Protein AF-A0A8S3DGT4-F1 (afdb_monomer)

pLDDT: mean 91.53, std 6.76, range [54.94, 97.69]

Mean predicted aligned error: 12.09 Å

Foldseek 3Di:
DVVVVVVVVVVVVVVVVVVVVVVVVVVVVVVVVVVVVVVVVVVVVVVVVVVVVVVVVVVVVVVVVVVVVVVVLVVVLVVLLVVLVVLLVVLVVVLVVLVVVLVVLVVVLVVLVVVLVVVLVVLVVVLVVVLVVLVVVLVVVLVVLVVVLVPDDPVSNVVSVVVSVVVNVVSVVVSVVVNVVSVVVSVVVNVVSVVVSVVVSVVSVVSSVVSVVVSVVSVVVSVVSVVVSVVSVPVD

Structure (mmCIF, N/CA/C/O backbone):
data_AF-A0A8S3DGT4-F1
#
_entry.id   AF-A0A8S3DGT4-F1
#
loop_
_atom_site.group_PDB
_atom_site.id
_atom_site.type_symbol
_atom_site.label_atom_id
_atom_site.label_alt_id
_atom_site.label_comp_id
_atom_site.label_asym_id
_atom_site.label_entity_id
_atom_site.label_seq_id
_atom_site.pdbx_PDB_ins_code
_atom_site.Cartn_x
_atom_site.Cartn_y
_atom_site.Cartn_z
_atom_site.occupancy
_atom_site.B_iso_or_equiv
_atom_site.auth_seq_id
_atom_site.auth_comp_id
_atom_site.auth_asym_id
_atom_site.auth_atom_id
_atom_site.pdbx_PDB_model_num
ATOM 1 N N . MET A 1 1 ? -78.113 -21.383 123.926 1.00 54.94 1 MET A N 1
ATOM 2 C CA . MET A 1 1 ? -77.662 -22.280 122.832 1.00 54.94 1 MET A CA 1
ATOM 3 C C . MET A 1 1 ? -77.859 -21.698 121.424 1.00 54.94 1 MET A C 1
ATOM 5 O O . MET A 1 1 ? -76.994 -21.948 120.601 1.00 54.94 1 MET A O 1
ATOM 9 N N . LYS A 1 2 ? -78.892 -20.881 121.132 1.00 56.75 2 LYS A N 1
ATOM 10 C CA . LYS A 1 2 ? -79.114 -20.282 119.789 1.00 56.75 2 LYS A CA 1
ATOM 11 C C . LYS A 1 2 ? -77.975 -19.377 119.266 1.00 56.75 2 LYS A C 1
ATOM 13 O O . LYS A 1 2 ? -77.544 -19.564 118.139 1.00 56.75 2 LYS A O 1
ATOM 18 N N . GLN A 1 3 ? -77.400 -18.511 120.107 1.00 56.03 3 GLN A N 1
ATOM 19 C CA . GLN A 1 3 ? -76.306 -17.600 119.708 1.00 56.03 3 GLN A CA 1
ATOM 20 C C . GLN A 1 3 ? -74.981 -18.304 119.342 1.00 56.03 3 GLN A C 1
ATOM 22 O O . GLN A 1 3 ? -74.161 -17.742 118.625 1.00 56.03 3 GLN A O 1
ATOM 27 N N . ARG A 1 4 ? -74.755 -19.542 119.815 1.00 59.50 4 ARG A N 1
ATOM 28 C CA . ARG A 1 4 ? -73.528 -20.311 119.528 1.00 59.50 4 ARG A CA 1
ATOM 29 C C . ARG A 1 4 ? -73.580 -20.951 118.132 1.00 59.50 4 ARG A C 1
ATOM 31 O O . ARG A 1 4 ? -72.580 -20.939 117.429 1.00 59.50 4 ARG A O 1
ATOM 38 N N . ASN A 1 5 ? -74.765 -21.402 117.706 1.00 69.06 5 ASN A N 1
ATOM 39 C CA . ASN A 1 5 ? -74.990 -21.950 116.363 1.00 69.06 5 ASN A CA 1
ATOM 40 C C . ASN A 1 5 ? -74.930 -20.869 115.270 1.00 69.06 5 ASN A C 1
ATOM 42 O O . ASN A 1 5 ? -74.366 -21.117 114.210 1.00 69.06 5 ASN A O 1
ATOM 46 N N . GLU A 1 6 ? -75.455 -19.667 115.534 1.00 71.94 6 GLU A N 1
ATOM 47 C CA . GLU A 1 6 ? -75.367 -18.530 114.599 1.00 71.94 6 GLU A CA 1
ATOM 48 C C . GLU A 1 6 ? -73.919 -18.054 114.408 1.00 71.94 6 GLU A C 1
ATOM 50 O O . GLU A 1 6 ? -73.507 -17.750 113.289 1.00 71.94 6 GLU A O 1
ATOM 55 N N . TYR A 1 7 ? -73.116 -18.049 115.478 1.00 78.44 7 TYR A N 1
ATOM 56 C CA . TYR A 1 7 ? -71.690 -17.732 115.398 1.00 78.44 7 TYR A CA 1
ATOM 57 C C . TYR A 1 7 ? -70.903 -18.784 114.599 1.00 78.44 7 TYR A C 1
ATOM 59 O O . TYR A 1 7 ? -70.091 -18.420 113.750 1.00 78.44 7 TYR A O 1
ATOM 67 N N . ASP A 1 8 ? -71.163 -20.078 114.813 1.00 77.31 8 ASP A N 1
ATOM 68 C CA . ASP A 1 8 ? -70.493 -21.156 114.073 1.00 77.31 8 ASP A CA 1
ATOM 69 C C . ASP A 1 8 ? -70.884 -21.179 112.581 1.00 77.31 8 ASP A C 1
ATOM 71 O O . ASP A 1 8 ? -70.038 -21.451 111.722 1.00 77.31 8 ASP A O 1
ATOM 75 N N . GLU A 1 9 ? -72.131 -20.836 112.236 1.00 78.81 9 GLU A N 1
ATOM 76 C CA . GLU A 1 9 ? -72.551 -20.638 110.842 1.00 78.81 9 GLU A CA 1
ATOM 77 C C . GLU A 1 9 ? -71.908 -19.405 110.199 1.00 78.81 9 GLU A C 1
ATOM 79 O O . GLU A 1 9 ? -71.452 -19.478 109.054 1.00 78.81 9 GLU A O 1
ATOM 84 N N . LEU A 1 10 ? -71.833 -18.282 110.920 1.00 78.81 10 LEU A N 1
ATOM 85 C CA . LEU A 1 10 ? -71.163 -17.068 110.447 1.00 78.81 10 LEU A CA 1
ATOM 86 C C . LEU A 1 10 ? -69.662 -17.291 110.256 1.00 78.81 10 LEU A C 1
ATOM 88 O O . LEU A 1 10 ? -69.110 -16.854 109.248 1.00 78.81 10 LEU A O 1
ATOM 92 N N . LYS A 1 11 ? -69.011 -18.030 111.159 1.00 81.56 11 LYS A N 1
ATOM 93 C CA . LYS A 1 11 ? -67.595 -18.391 111.053 1.00 81.56 11 LYS A CA 1
ATOM 94 C C . LYS A 1 11 ? -67.332 -19.331 109.877 1.00 81.56 11 LYS A C 1
ATOM 96 O O . LYS A 1 11 ? -66.414 -19.082 109.105 1.00 81.56 11 LYS A O 1
ATOM 101 N N . LYS A 1 12 ? -68.183 -20.342 109.654 1.00 81.81 12 LYS A N 1
ATOM 102 C CA . LYS A 1 12 ? -68.102 -21.202 108.457 1.00 81.81 12 LYS A CA 1
ATOM 103 C C . LYS A 1 12 ? -68.305 -20.426 107.160 1.00 81.81 12 LYS A C 1
ATOM 105 O O . LYS A 1 12 ? -67.604 -20.698 106.188 1.00 81.81 12 LYS A O 1
ATOM 110 N N . LYS A 1 13 ? -69.251 -19.480 107.126 1.00 81.75 13 LYS A N 1
ATOM 111 C CA . LYS A 1 13 ? -69.440 -18.593 105.971 1.00 81.75 13 LYS A CA 1
ATOM 112 C C . LYS A 1 13 ? -68.203 -17.732 105.759 1.00 81.75 13 LYS A C 1
ATOM 114 O O . LYS A 1 13 ? -67.679 -17.755 104.661 1.00 81.75 13 LYS A O 1
ATOM 119 N N . LEU A 1 14 ? -67.683 -17.079 106.797 1.00 81.62 14 LEU A N 1
ATOM 120 C CA . LEU A 1 14 ? -66.468 -16.264 106.721 1.00 81.62 14 LEU A CA 1
ATOM 121 C C . LEU A 1 14 ? -65.255 -17.070 106.233 1.00 81.62 14 LEU A C 1
ATOM 123 O O . LEU A 1 14 ? -64.544 -16.615 105.344 1.00 81.62 14 LEU A O 1
ATOM 127 N N . ASP A 1 15 ? -65.044 -18.279 106.754 1.00 83.44 15 ASP A N 1
ATOM 128 C CA . ASP A 1 15 ? -63.950 -19.161 106.337 1.00 83.44 15 ASP A CA 1
ATOM 129 C C . ASP A 1 15 ? -64.115 -19.628 104.886 1.00 83.44 15 ASP A C 1
ATOM 131 O O . ASP A 1 15 ? -63.135 -19.712 104.144 1.00 83.4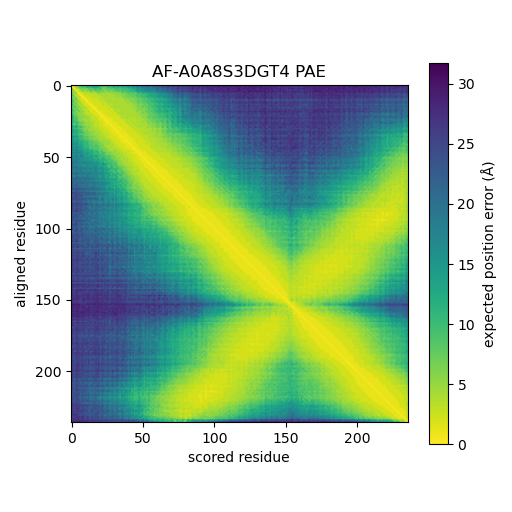4 15 ASP A O 1
ATOM 135 N N . LYS A 1 16 ? -65.351 -19.911 104.456 1.00 84.69 16 LYS A N 1
ATOM 136 C CA . LYS A 1 16 ? -65.664 -20.249 103.064 1.00 84.69 16 LYS A CA 1
ATOM 137 C C . LYS A 1 16 ? -65.405 -19.057 102.143 1.00 84.69 16 LYS A C 1
ATOM 139 O O . LYS A 1 16 ? -64.680 -19.219 101.167 1.00 84.69 16 LYS A O 1
ATOM 144 N N . THR A 1 17 ? -65.903 -17.871 102.489 1.00 82.38 17 THR A N 1
ATOM 145 C CA . THR A 1 17 ? -65.676 -16.638 101.728 1.00 82.38 17 THR A CA 1
ATOM 146 C C . THR A 1 17 ? -64.190 -16.287 101.679 1.00 82.38 17 THR A C 1
ATOM 148 O O . THR A 1 17 ? -63.695 -15.900 100.630 1.00 82.38 17 THR A O 1
ATOM 151 N N . ASN A 1 18 ? -63.442 -16.486 102.769 1.00 84.31 18 ASN A N 1
ATOM 152 C CA . ASN A 1 18 ? -61.994 -16.283 102.793 1.00 84.31 18 ASN A CA 1
ATOM 153 C C . ASN A 1 18 ? -61.262 -17.277 101.886 1.00 84.31 18 ASN A C 1
ATOM 155 O O . ASN A 1 18 ? -60.366 -16.870 101.155 1.00 84.31 18 ASN A O 1
ATOM 159 N N . ARG A 1 19 ? -61.640 -18.562 101.873 1.00 83.69 19 ARG A N 1
ATOM 160 C CA . ARG A 1 19 ? -61.056 -19.549 100.943 1.00 83.69 19 ARG A CA 1
ATOM 161 C C . ARG A 1 19 ? -61.382 -19.228 99.489 1.00 83.69 19 ARG A C 1
ATOM 163 O O . ARG A 1 19 ? -60.496 -19.310 98.644 1.00 83.69 19 ARG A O 1
ATOM 170 N N . GLU A 1 20 ? -62.623 -18.845 99.205 1.00 86.00 20 GLU A N 1
ATOM 171 C CA . GLU A 1 20 ? -63.052 -18.410 97.874 1.00 86.00 20 GLU A CA 1
ATOM 172 C C . GLU A 1 20 ? -62.287 -17.154 97.442 1.00 86.00 20 GLU A C 1
ATOM 174 O O . GLU A 1 20 ? -61.753 -17.110 96.338 1.00 86.00 20 GLU A O 1
ATOM 179 N N . MET A 1 21 ? -62.127 -16.177 98.334 1.00 86.81 21 MET A N 1
ATOM 180 C CA . MET A 1 21 ? -61.365 -14.954 98.085 1.00 86.81 21 MET A CA 1
ATOM 181 C C . MET A 1 21 ? -59.869 -15.229 97.878 1.00 86.81 21 MET A C 1
ATOM 183 O O . MET A 1 21 ? -59.260 -14.619 97.000 1.00 86.81 21 MET A O 1
ATOM 187 N N . THR A 1 22 ? -59.273 -16.172 98.613 1.00 86.25 22 THR A N 1
ATOM 188 C CA . THR A 1 22 ? -57.887 -16.618 98.389 1.00 86.25 22 THR A CA 1
ATOM 189 C C . THR A 1 22 ? -57.740 -17.329 97.043 1.00 86.25 22 THR A C 1
ATOM 191 O O . THR A 1 22 ? -56.833 -17.000 96.286 1.00 86.25 22 THR A O 1
ATOM 194 N N . ALA A 1 23 ? -58.665 -18.222 96.680 1.00 85.50 23 ALA A N 1
ATOM 195 C CA . ALA A 1 23 ? -58.649 -18.904 95.384 1.00 85.50 23 ALA A CA 1
ATOM 196 C C . ALA A 1 23 ? -58.848 -17.932 94.204 1.00 85.50 23 ALA A C 1
ATOM 198 O O . ALA A 1 23 ? -58.212 -18.078 93.158 1.00 85.50 23 ALA A O 1
ATOM 199 N N . VAL A 1 24 ? -59.700 -16.914 94.373 1.00 89.69 24 VAL A N 1
ATOM 200 C CA . VAL A 1 24 ? -59.875 -15.828 93.397 1.00 89.69 24 VAL A CA 1
ATOM 201 C C . VAL A 1 24 ? -58.592 -15.008 93.272 1.00 89.69 24 VAL A C 1
ATOM 203 O O . VAL A 1 24 ? -58.161 -14.760 92.149 1.00 89.69 24 VAL A O 1
ATOM 206 N N . LYS A 1 25 ? -57.939 -14.646 94.385 1.00 88.44 25 LYS A N 1
ATOM 207 C CA . LYS A 1 25 ? -56.642 -13.946 94.369 1.00 88.44 25 LYS A CA 1
ATOM 208 C C . LYS A 1 25 ? -55.552 -14.757 93.672 1.00 88.44 25 LYS A C 1
ATOM 210 O O . LYS A 1 25 ? -54.822 -14.208 92.856 1.00 88.44 25 LYS A O 1
ATOM 215 N N . GLU A 1 26 ? -55.457 -16.056 93.945 1.00 88.81 26 GLU A N 1
ATOM 216 C CA . GLU A 1 26 ? -54.492 -16.933 93.276 1.00 88.81 26 GLU A CA 1
ATOM 217 C C . GLU A 1 26 ? -54.751 -17.036 91.769 1.00 88.81 26 GLU A C 1
ATOM 219 O O . GLU A 1 26 ? -53.803 -16.991 90.986 1.00 88.81 26 GLU A O 1
ATOM 224 N N . ARG A 1 27 ? -56.018 -17.131 91.338 1.00 90.31 27 ARG A N 1
ATOM 225 C CA . ARG A 1 27 ? -56.373 -17.099 89.907 1.00 90.31 27 ARG A CA 1
ATOM 226 C C . ARG A 1 27 ? -56.028 -15.763 89.258 1.00 90.31 27 ARG A C 1
ATOM 228 O O . ARG A 1 27 ? -55.460 -15.767 88.170 1.00 90.31 27 ARG A O 1
ATOM 235 N N . PHE A 1 28 ? -56.331 -14.650 89.925 1.00 92.12 28 PHE A N 1
ATOM 236 C CA . PHE A 1 28 ? -55.994 -13.313 89.437 1.00 92.12 28 PHE A CA 1
ATOM 237 C C . PHE A 1 28 ? -54.482 -13.138 89.283 1.00 92.12 28 PHE A C 1
ATOM 239 O O . PHE A 1 28 ? -54.031 -12.671 88.244 1.00 92.12 28 PHE A O 1
ATOM 246 N N . ASN A 1 29 ? -53.697 -13.583 90.268 1.00 89.56 29 ASN A N 1
ATOM 247 C CA . ASN A 1 29 ? -52.237 -13.528 90.197 1.00 89.56 29 ASN A CA 1
ATOM 248 C C . ASN A 1 29 ? -51.680 -14.400 89.062 1.00 89.56 29 ASN A C 1
ATOM 250 O O . ASN A 1 29 ? -50.767 -13.971 88.366 1.00 89.56 29 ASN A O 1
ATOM 254 N N . ARG A 1 30 ? -52.240 -15.594 88.815 1.00 90.69 30 ARG A N 1
ATOM 255 C CA . ARG A 1 30 ? -51.830 -16.419 87.661 1.00 90.69 30 ARG A CA 1
ATOM 256 C C . ARG A 1 30 ? -52.145 -15.744 86.327 1.00 90.69 30 ARG A C 1
ATOM 258 O O . ARG A 1 30 ? -51.286 -15.722 85.457 1.00 90.69 30 ARG A O 1
ATOM 265 N N . GLN A 1 31 ? -53.337 -15.163 86.180 1.00 90.50 31 GLN A N 1
ATOM 266 C CA . GLN A 1 31 ? -53.702 -14.421 84.968 1.00 90.50 31 GLN A CA 1
ATOM 267 C C . GLN A 1 31 ? -52.837 -13.173 84.768 1.00 90.50 31 GLN A C 1
ATOM 269 O O . GLN A 1 31 ? -52.471 -12.872 83.635 1.00 90.50 31 GLN A O 1
ATOM 274 N N . ALA A 1 32 ? -52.490 -12.466 85.846 1.00 90.81 32 ALA A N 1
ATOM 275 C CA . ALA A 1 32 ? -51.583 -11.325 85.791 1.00 90.81 32 ALA A CA 1
ATOM 276 C C . ALA A 1 32 ? -50.190 -11.745 85.297 1.00 90.81 32 ALA A C 1
ATOM 278 O O . ALA A 1 32 ? -49.686 -11.140 84.355 1.00 90.81 32 ALA A O 1
ATOM 279 N N . ASN A 1 33 ? -49.630 -12.831 85.841 1.00 91.31 33 ASN A N 1
ATOM 280 C CA . ASN A 1 33 ? -48.337 -13.362 85.402 1.00 91.31 33 ASN A CA 1
ATOM 281 C C . ASN A 1 33 ? -48.374 -13.832 83.935 1.00 91.31 33 ASN A C 1
ATOM 283 O O . ASN A 1 33 ? -47.484 -13.500 83.161 1.00 91.31 33 ASN A O 1
ATOM 287 N N . GLU A 1 34 ? -49.431 -14.538 83.509 1.00 92.94 34 GLU A N 1
ATOM 288 C CA . GLU A 1 34 ? -49.590 -14.950 82.103 1.00 92.94 34 GLU A CA 1
ATOM 289 C C . GLU A 1 34 ? -49.695 -13.756 81.143 1.00 92.94 34 GLU A C 1
ATOM 291 O O . GLU A 1 34 ? -49.221 -13.820 80.005 1.00 92.94 34 GLU A O 1
ATOM 296 N N . LEU A 1 35 ? -50.352 -12.672 81.562 1.00 91.69 35 LEU A N 1
ATOM 297 C CA . LEU A 1 35 ? -50.429 -11.440 80.778 1.00 91.69 35 LEU A CA 1
ATOM 298 C C . LEU A 1 35 ? -49.075 -10.733 80.712 1.00 91.69 35 LEU A C 1
ATOM 300 O O . LEU A 1 35 ? -48.732 -10.206 79.655 1.00 91.69 35 LEU A O 1
ATOM 304 N N . GLU A 1 36 ? -48.304 -10.750 81.797 1.00 92.00 36 GLU A N 1
ATOM 305 C CA . GLU A 1 36 ? -46.958 -10.180 81.857 1.00 92.00 36 GLU A CA 1
ATOM 306 C C . GLU A 1 36 ? -45.986 -10.933 80.932 1.00 92.00 36 GLU A C 1
ATOM 308 O O . GLU A 1 36 ? -45.280 -10.305 80.137 1.00 92.00 36 GLU A O 1
ATOM 313 N N . ASP A 1 37 ? -46.048 -12.268 80.917 1.00 93.00 37 ASP A N 1
ATOM 314 C CA . ASP A 1 37 ? -45.284 -13.113 79.990 1.00 93.00 37 ASP A CA 1
ATOM 315 C C . ASP A 1 37 ? -45.668 -12.855 78.523 1.00 93.00 37 ASP A C 1
ATOM 317 O O . ASP A 1 37 ? -44.800 -12.728 77.653 1.00 93.00 37 ASP A O 1
ATOM 321 N N . LYS A 1 38 ? -46.969 -12.710 78.227 1.00 92.38 38 LYS A N 1
ATOM 322 C CA . LYS A 1 38 ? -47.447 -12.354 76.878 1.00 92.38 38 LYS A CA 1
ATOM 323 C C . LYS A 1 38 ? -46.979 -10.962 76.454 1.00 92.38 38 LYS A C 1
ATOM 325 O O . LYS A 1 38 ? -46.579 -10.785 75.305 1.00 92.38 38 LYS A O 1
ATOM 330 N N . LEU A 1 39 ? -47.001 -9.987 77.363 1.00 92.81 39 LEU A N 1
ATOM 331 C CA . LEU A 1 39 ? -46.499 -8.630 77.122 1.00 92.81 39 LEU A CA 1
ATOM 332 C C . LEU A 1 39 ? -45.003 -8.630 76.807 1.00 92.81 39 LEU A C 1
ATOM 334 O O . LEU A 1 39 ? -44.571 -7.928 75.893 1.00 92.81 39 LEU A O 1
ATOM 338 N N . LYS A 1 40 ? -44.219 -9.431 77.534 1.00 93.31 40 LYS A N 1
ATOM 339 C CA . LYS A 1 40 ? -42.789 -9.604 77.272 1.00 93.31 40 LYS A CA 1
ATOM 340 C C . LYS A 1 40 ? -42.545 -10.218 75.892 1.00 93.31 40 LYS A C 1
ATOM 342 O O . LYS A 1 40 ? -41.788 -9.655 75.110 1.00 93.31 40 LYS A O 1
ATOM 347 N N . LEU A 1 41 ? -43.272 -11.283 75.548 1.00 93.12 41 LEU A N 1
ATOM 348 C CA . LEU A 1 41 ? -43.171 -11.926 74.236 1.00 93.12 41 LEU A CA 1
ATOM 349 C C . LEU A 1 41 ? -43.523 -10.977 73.078 1.00 93.12 41 LEU A C 1
ATOM 351 O O . LEU A 1 41 ? -42.885 -11.033 72.029 1.00 93.12 41 LEU A O 1
ATOM 355 N N . ILE A 1 42 ? -44.533 -10.115 73.245 1.00 92.38 42 ILE A N 1
ATOM 356 C CA . ILE A 1 42 ? -44.887 -9.100 72.238 1.00 92.38 42 ILE A CA 1
ATOM 357 C C . ILE A 1 42 ? -43.729 -8.118 72.043 1.00 92.38 42 ILE A C 1
ATOM 359 O O . ILE A 1 42 ? -43.336 -7.875 70.907 1.00 92.38 42 ILE A O 1
ATOM 363 N N . LYS A 1 43 ? -43.131 -7.615 73.130 1.00 92.81 43 LYS A N 1
ATOM 364 C CA . LYS A 1 43 ? -41.976 -6.706 73.045 1.00 92.81 43 LYS A CA 1
ATOM 365 C C . LYS A 1 43 ? -40.779 -7.351 72.343 1.00 92.81 43 LYS A C 1
ATOM 367 O O . LYS A 1 43 ? -40.144 -6.701 71.516 1.00 92.81 43 LYS A O 1
ATOM 372 N N . ASP A 1 44 ? -40.502 -8.620 72.636 1.00 92.50 44 ASP A N 1
ATOM 373 C CA . ASP A 1 44 ? -39.410 -9.360 71.997 1.00 92.50 44 ASP A CA 1
ATOM 374 C C . ASP A 1 44 ? -39.673 -9.545 70.488 1.00 92.50 44 ASP A C 1
ATOM 376 O O . ASP A 1 44 ? -38.775 -9.345 69.668 1.00 92.50 44 ASP A O 1
ATOM 380 N N . LYS A 1 45 ? -40.921 -9.847 70.095 1.00 93.56 45 LYS A N 1
ATOM 381 C CA . LYS A 1 45 ? -41.328 -9.953 68.681 1.00 93.56 45 LYS A CA 1
ATOM 382 C C . LYS A 1 45 ? -41.287 -8.619 67.939 1.00 93.56 45 LYS A C 1
ATOM 384 O O . LYS A 1 45 ? -40.873 -8.595 66.780 1.00 93.56 45 LYS A O 1
ATOM 389 N N . ASP A 1 46 ? -41.686 -7.526 68.582 1.00 93.19 46 ASP A N 1
ATOM 390 C CA . ASP A 1 46 ? -41.593 -6.180 68.006 1.00 93.19 46 ASP A CA 1
ATOM 391 C C . ASP A 1 46 ? -40.127 -5.789 67.779 1.00 93.19 46 ASP A C 1
ATOM 393 O O . ASP A 1 46 ? -39.784 -5.240 66.732 1.00 93.19 46 ASP A O 1
ATOM 397 N N . SER A 1 47 ? -39.243 -6.120 68.728 1.00 93.06 47 SER A N 1
ATOM 398 C CA . SER A 1 47 ? -37.798 -5.916 68.586 1.00 93.06 47 SER A CA 1
ATOM 399 C C . SER A 1 47 ? -37.227 -6.711 67.408 1.00 93.06 47 SER A C 1
ATOM 401 O O . SER A 1 47 ? -36.510 -6.147 66.583 1.00 93.06 47 SER A O 1
ATOM 403 N N . ALA A 1 48 ? -37.575 -7.997 67.290 1.00 93.31 48 ALA A N 1
ATOM 404 C CA . ALA A 1 48 ? -37.147 -8.836 66.170 1.00 93.31 48 ALA A CA 1
ATOM 405 C C . ALA A 1 48 ? -37.701 -8.341 64.820 1.00 93.31 48 ALA A C 1
ATOM 407 O O . ALA A 1 48 ? -36.999 -8.367 63.815 1.00 93.31 48 ALA A O 1
ATOM 408 N N . SER A 1 49 ? -38.941 -7.840 64.794 1.00 94.38 49 SER A N 1
ATOM 409 C CA . SER A 1 49 ? -39.548 -7.292 63.573 1.00 94.38 49 SER A CA 1
ATOM 410 C C . SER A 1 49 ? -38.813 -6.045 63.082 1.00 94.38 49 SER A C 1
ATOM 412 O O . SER A 1 49 ? -38.557 -5.930 61.888 1.00 94.38 49 SER A O 1
ATOM 414 N N . ARG A 1 50 ? -38.400 -5.150 63.994 1.00 93.12 50 ARG A N 1
ATOM 415 C CA . ARG A 1 50 ? -37.575 -3.982 63.638 1.00 93.12 50 ARG A CA 1
ATOM 416 C C . ARG A 1 50 ? -36.210 -4.386 63.087 1.00 93.12 50 ARG A C 1
ATOM 418 O O . ARG A 1 50 ? -35.782 -3.829 62.086 1.00 93.12 50 ARG A O 1
ATOM 425 N N . GLN A 1 51 ? -35.561 -5.385 63.691 1.00 94.56 51 GLN A N 1
ATOM 426 C CA . GLN A 1 51 ? -34.287 -5.911 63.186 1.00 94.56 51 GLN A CA 1
ATOM 427 C C . GLN A 1 51 ? -34.422 -6.466 61.762 1.00 94.56 51 GLN A C 1
ATOM 429 O O . GLN A 1 51 ? -33.605 -6.147 60.903 1.00 94.56 51 GLN A O 1
ATOM 434 N N . LEU A 1 52 ? -35.482 -7.231 61.485 1.00 94.00 52 LEU A N 1
ATOM 435 C CA . LEU A 1 52 ? -35.759 -7.740 60.137 1.00 94.00 52 LEU A CA 1
ATOM 436 C C . LEU A 1 52 ? -36.048 -6.616 59.132 1.00 94.00 52 LEU A C 1
ATOM 438 O O . LEU A 1 52 ? -35.688 -6.726 57.962 1.00 94.00 52 LEU A O 1
ATOM 442 N N . GLU A 1 53 ? -36.696 -5.534 59.561 1.00 95.19 53 GLU A N 1
ATOM 443 C CA . GLU A 1 53 ? -36.979 -4.374 58.711 1.00 95.19 53 GLU A CA 1
ATOM 444 C C . GLU A 1 53 ? -35.702 -3.577 58.379 1.00 95.19 53 GLU A C 1
ATOM 446 O O . GLU A 1 53 ? -35.512 -3.151 57.232 1.00 95.19 53 GLU A O 1
ATOM 451 N N . ASP A 1 54 ? -34.784 -3.461 59.342 1.00 95.38 54 ASP A N 1
ATOM 452 C CA . ASP A 1 54 ? -33.445 -2.902 59.136 1.00 95.38 54 ASP A CA 1
ATOM 453 C C . ASP A 1 54 ? -32.622 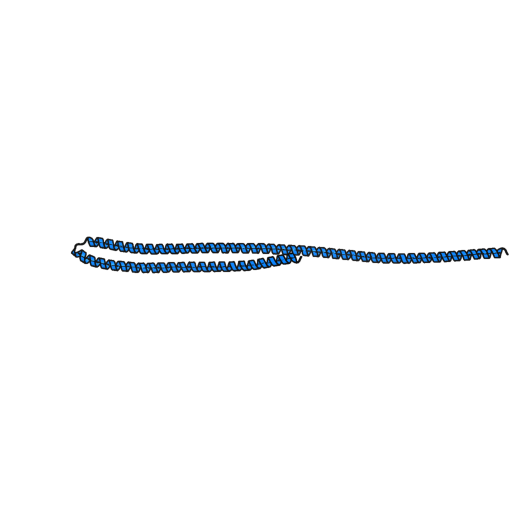-3.768 58.164 1.00 95.38 54 ASP A C 1
ATOM 455 O O . ASP A 1 54 ? -32.029 -3.245 57.214 1.00 95.38 54 ASP A O 1
ATOM 459 N N . GLU A 1 55 ? -32.632 -5.095 58.336 1.00 94.88 55 GLU A N 1
ATOM 460 C CA . GLU A 1 55 ? -31.977 -6.045 57.425 1.00 94.88 55 GLU A CA 1
ATOM 461 C C . GLU A 1 55 ? -32.550 -5.960 56.007 1.00 94.88 55 GLU A C 1
ATOM 463 O O . GLU A 1 55 ? -31.793 -5.819 55.046 1.00 94.88 55 GLU A O 1
ATOM 468 N N . LEU A 1 56 ? -33.879 -5.944 55.860 1.00 95.31 56 LEU A N 1
ATOM 469 C CA . LEU A 1 56 ? -34.549 -5.787 54.566 1.00 95.31 56 LEU A CA 1
ATOM 470 C C . LEU A 1 56 ? -34.137 -4.478 53.878 1.00 95.31 56 LEU A C 1
ATOM 472 O O . LEU A 1 56 ? -33.922 -4.436 52.664 1.00 95.31 56 LEU A O 1
ATOM 476 N N . THR A 1 57 ? -34.024 -3.397 54.649 1.00 95.25 57 THR A N 1
ATOM 477 C CA . THR A 1 57 ? -33.602 -2.089 54.142 1.00 95.25 57 THR A CA 1
ATOM 478 C C . THR A 1 57 ? -32.145 -2.115 53.686 1.00 95.25 57 THR A C 1
ATOM 480 O O . THR A 1 57 ? -31.827 -1.564 52.629 1.00 95.25 57 THR A O 1
ATOM 483 N N . ASN A 1 58 ? -31.266 -2.789 54.428 1.00 95.69 58 ASN A N 1
ATOM 484 C CA . A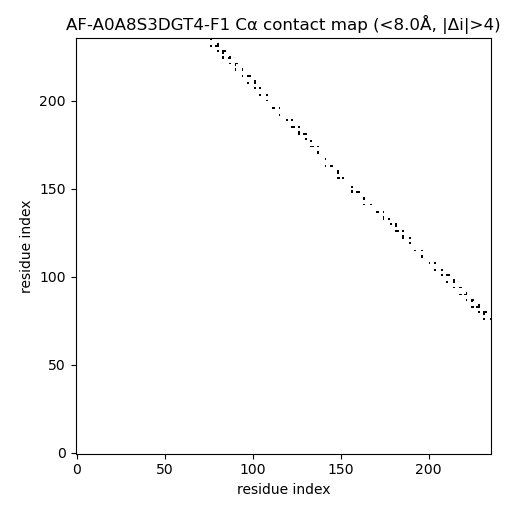SN A 1 58 ? -29.867 -2.970 54.043 1.00 95.69 58 ASN A CA 1
ATOM 485 C C . ASN A 1 58 ? -29.736 -3.837 52.787 1.00 95.69 58 ASN A C 1
ATOM 487 O O . ASN A 1 58 ? -29.086 -3.410 51.835 1.00 95.69 58 ASN A O 1
ATOM 491 N N . SER A 1 59 ? -30.440 -4.969 52.706 1.00 94.62 59 SER A N 1
ATOM 492 C CA . SER A 1 59 ? -30.447 -5.814 51.505 1.00 94.62 59 SER A CA 1
ATOM 493 C C . SER A 1 59 ? -30.989 -5.080 50.276 1.00 94.62 59 SER A C 1
ATOM 495 O O . SER A 1 59 ? -30.478 -5.265 49.174 1.00 94.62 59 SER A O 1
ATOM 497 N N . ARG A 1 60 ? -31.988 -4.198 50.433 1.00 94.69 60 ARG A N 1
ATOM 498 C CA . ARG A 1 60 ? -32.466 -3.338 49.334 1.00 94.69 60 ARG A CA 1
ATOM 499 C C . ARG A 1 60 ? -31.390 -2.368 48.852 1.00 94.69 60 ARG A C 1
ATOM 501 O O . ARG A 1 60 ? -31.244 -2.195 47.646 1.00 94.69 60 ARG A O 1
ATOM 508 N N . LYS A 1 61 ? -30.631 -1.758 49.769 1.00 95.94 61 LYS A N 1
ATOM 509 C CA . LYS A 1 61 ? -29.503 -0.880 49.415 1.00 95.94 61 LYS A CA 1
ATOM 510 C C . LYS A 1 61 ? -28.390 -1.653 48.710 1.00 95.94 61 LYS A C 1
ATOM 512 O O . LYS A 1 61 ? -27.884 -1.184 47.698 1.00 95.94 61 LYS A O 1
ATOM 517 N N . GLU A 1 62 ? -28.035 -2.836 49.204 1.00 95.94 62 GLU A N 1
ATOM 518 C CA . GLU A 1 62 ? -27.024 -3.699 48.578 1.00 95.94 62 GLU A CA 1
ATOM 519 C C . GLU A 1 62 ? -27.446 -4.163 47.181 1.00 95.94 62 GLU A C 1
ATOM 521 O O . GLU A 1 62 ? -26.638 -4.136 46.250 1.00 95.94 62 GLU A O 1
ATOM 526 N N . LEU A 1 63 ? -28.720 -4.528 47.005 1.00 95.50 63 LEU A N 1
ATOM 527 C CA . LEU A 1 63 ? -29.275 -4.883 45.702 1.00 95.50 63 LEU A CA 1
ATOM 528 C C . LEU A 1 63 ? -29.205 -3.706 44.725 1.00 95.50 63 LEU A C 1
ATOM 530 O O . LEU A 1 63 ? -28.827 -3.897 43.573 1.00 95.50 63 LEU A O 1
ATOM 534 N N . GLU A 1 64 ? -29.539 -2.498 45.175 1.00 95.44 64 GLU A N 1
ATOM 535 C CA . GLU A 1 64 ? -29.476 -1.298 44.338 1.00 95.44 64 GLU A CA 1
ATOM 536 C C . GLU A 1 64 ? -28.035 -0.960 43.932 1.00 95.44 64 GLU A C 1
ATOM 538 O O . GLU A 1 64 ? -27.760 -0.743 42.754 1.00 95.44 64 GLU A O 1
ATOM 543 N N . LEU A 1 65 ? -27.087 -1.028 44.872 1.00 96.19 65 LEU A N 1
ATOM 544 C CA . LEU A 1 65 ? -25.660 -0.873 44.574 1.00 96.19 65 LEU A CA 1
ATOM 545 C C . LEU A 1 65 ? -25.161 -1.940 43.591 1.00 96.19 65 LEU A C 1
ATOM 547 O O . LEU A 1 65 ? -24.343 -1.649 42.720 1.00 96.19 65 LEU A O 1
ATOM 551 N N . THR A 1 66 ? -25.656 -3.173 43.708 1.00 95.56 66 THR A N 1
ATOM 552 C CA . THR A 1 66 ? -25.304 -4.265 42.791 1.00 95.56 66 THR A CA 1
ATOM 553 C C . THR A 1 66 ? -25.862 -4.018 41.392 1.00 95.56 66 THR A C 1
ATOM 555 O O . THR A 1 66 ? -25.142 -4.215 40.417 1.00 95.56 66 THR A O 1
ATOM 558 N N . LYS A 1 67 ? -27.102 -3.527 41.271 1.00 96.06 67 LYS A N 1
ATOM 559 C CA . LYS A 1 67 ? -27.691 -3.144 39.977 1.00 96.06 67 LYS A CA 1
ATOM 560 C C . LYS A 1 67 ? -26.915 -2.017 39.306 1.00 96.06 67 LYS A C 1
ATOM 562 O O . LYS A 1 67 ? -26.606 -2.126 38.128 1.00 96.06 67 LYS A O 1
ATOM 567 N N . GLN A 1 68 ? -26.552 -0.979 40.060 1.00 95.69 68 GLN A N 1
ATOM 568 C CA . GLN A 1 68 ? -25.749 0.129 39.537 1.00 95.69 68 GLN A CA 1
ATOM 569 C C . GLN A 1 68 ? -24.375 -0.348 39.052 1.00 95.69 68 GLN A C 1
ATOM 571 O O . GLN A 1 68 ? -23.924 0.052 37.983 1.00 95.69 68 GLN A O 1
ATOM 576 N N . ARG A 1 69 ? -23.727 -1.254 39.796 1.00 95.81 69 ARG A N 1
ATOM 577 C CA . ARG A 1 69 ? -22.461 -1.870 39.368 1.00 95.81 69 ARG A CA 1
ATOM 578 C C . ARG A 1 69 ? -22.618 -2.715 38.106 1.00 95.81 69 ARG A C 1
ATOM 580 O O . ARG A 1 69 ? -21.755 -2.641 37.243 1.00 95.81 69 ARG A O 1
ATOM 587 N N . LEU A 1 70 ? -23.692 -3.499 37.995 1.00 94.81 70 LEU A N 1
ATOM 588 C CA . LEU A 1 70 ? -23.980 -4.280 36.788 1.00 94.81 70 LEU A CA 1
ATOM 589 C C . LEU A 1 70 ? -24.183 -3.373 35.572 1.00 94.81 70 LEU A C 1
ATOM 591 O O . LEU A 1 70 ? -23.572 -3.619 34.540 1.00 94.81 70 LEU A O 1
ATOM 595 N N . GLN A 1 71 ? -24.955 -2.294 35.718 1.00 95.06 71 GLN A N 1
ATOM 596 C CA . GLN A 1 71 ? -25.165 -1.329 34.639 1.00 95.06 71 GLN A CA 1
ATOM 597 C C . GLN A 1 71 ? -23.847 -0.679 34.192 1.00 95.06 71 GLN A C 1
ATOM 599 O O . GLN A 1 71 ? -23.582 -0.608 32.998 1.00 95.06 71 GLN A O 1
ATOM 604 N N . GLN A 1 72 ? -22.986 -0.270 35.132 1.00 95.12 72 GLN A N 1
ATOM 605 C CA . GLN A 1 72 ? -21.674 0.287 34.788 1.00 95.12 72 GLN A CA 1
ATOM 606 C C . GLN A 1 72 ? -20.814 -0.718 34.009 1.00 95.12 72 GLN A C 1
ATOM 608 O O . GLN A 1 72 ? -20.176 -0.354 33.029 1.00 95.12 72 GLN A O 1
ATOM 613 N N . ILE A 1 73 ? -20.816 -1.990 34.421 1.00 93.12 73 ILE A N 1
ATOM 614 C CA . ILE A 1 73 ? -20.074 -3.051 33.729 1.00 93.12 73 ILE A CA 1
ATOM 615 C C . ILE A 1 73 ? -20.609 -3.260 32.304 1.00 93.12 73 ILE A C 1
ATOM 617 O O . ILE A 1 73 ? -19.821 -3.451 31.380 1.00 93.12 73 ILE A O 1
ATOM 621 N N . GLU A 1 74 ? -21.929 -3.209 32.104 1.00 91.94 74 GLU A N 1
ATOM 622 C CA . GLU A 1 74 ? -22.542 -3.304 30.773 1.00 91.94 74 GLU A CA 1
ATOM 623 C C . GLU A 1 74 ? -22.169 -2.111 29.882 1.00 91.94 74 GLU A C 1
ATOM 625 O O . GLU A 1 74 ? -21.800 -2.303 28.722 1.00 91.94 74 GLU A O 1
ATOM 630 N N . GLU A 1 75 ? -22.212 -0.891 30.421 1.00 93.94 75 GLU A N 1
ATOM 631 C CA . GLU A 1 75 ? -21.811 0.329 29.711 1.00 93.94 75 GLU A CA 1
ATOM 632 C C . GLU A 1 75 ? -20.324 0.287 29.318 1.00 93.94 75 GLU A C 1
ATOM 634 O O . GLU A 1 75 ? -19.985 0.538 28.156 1.00 93.94 75 GLU A O 1
ATOM 639 N N . ASP A 1 76 ? -19.446 -0.120 30.238 1.00 92.44 76 ASP A N 1
ATOM 640 C CA . ASP A 1 76 ? -18.010 -0.269 29.985 1.00 92.44 76 ASP A CA 1
ATOM 641 C C . ASP A 1 76 ? -17.736 -1.355 28.929 1.00 92.44 76 ASP A C 1
ATOM 643 O O . ASP A 1 76 ? -16.933 -1.142 28.014 1.00 92.44 76 ASP A O 1
ATOM 647 N N . LYS A 1 77 ? -18.438 -2.499 28.994 1.00 91.69 77 LYS A N 1
ATOM 648 C CA . LYS A 1 77 ? -18.354 -3.569 27.984 1.00 91.69 77 LYS A CA 1
ATOM 649 C C . LYS A 1 77 ? -18.751 -3.049 26.605 1.00 91.69 77 LYS A C 1
ATOM 651 O O . LYS A 1 77 ? -18.035 -3.276 25.629 1.00 91.69 77 LYS A O 1
ATOM 656 N N . HIS A 1 78 ? -19.878 -2.345 26.508 1.00 91.88 78 HIS A N 1
ATOM 657 C CA . HIS A 1 78 ? -20.340 -1.777 25.244 1.00 91.88 78 HIS A CA 1
ATOM 658 C C . HIS A 1 78 ? -19.351 -0.755 24.673 1.00 91.88 78 HIS A C 1
ATOM 660 O O . HIS A 1 78 ? -19.078 -0.785 23.470 1.00 91.88 78 HIS A O 1
ATOM 666 N N . ALA A 1 79 ? -18.774 0.103 25.516 1.00 92.56 79 ALA A N 1
ATOM 667 C CA . ALA A 1 79 ? -17.764 1.068 25.095 1.00 92.56 79 ALA A CA 1
ATOM 668 C C . ALA A 1 79 ? -16.497 0.382 24.551 1.00 92.56 79 ALA A C 1
ATOM 670 O O . ALA A 1 79 ? -15.993 0.774 23.497 1.00 92.56 79 ALA A O 1
ATOM 671 N N . GLN A 1 80 ? -16.013 -0.671 25.220 1.00 91.38 80 GLN A N 1
ATOM 672 C CA . GLN A 1 80 ? -14.840 -1.435 24.778 1.00 91.38 80 GLN A CA 1
ATOM 673 C C . GLN A 1 80 ? -15.078 -2.148 23.441 1.00 91.38 80 GLN A C 1
ATOM 675 O O . GLN A 1 80 ? -14.248 -2.043 22.536 1.00 91.38 80 GLN A O 1
ATOM 680 N N . LEU A 1 81 ? -16.225 -2.820 23.285 1.00 91.12 81 LEU A N 1
ATOM 681 C CA . LEU A 1 81 ? -16.583 -3.492 22.031 1.00 91.12 81 LEU A CA 1
ATOM 682 C C . LEU A 1 81 ? -16.709 -2.492 20.875 1.00 91.12 81 LEU A C 1
ATOM 684 O O . LEU A 1 81 ? -16.150 -2.719 19.804 1.00 91.12 81 LEU A O 1
ATOM 688 N N . SER A 1 82 ? -17.371 -1.353 21.104 1.00 92.94 82 SER A N 1
ATOM 689 C CA . SER A 1 82 ? -17.516 -0.306 20.087 1.00 92.94 82 SER A CA 1
ATOM 690 C C . SER A 1 82 ? -16.170 0.299 19.678 1.00 92.94 82 SER A C 1
ATOM 692 O O . SER A 1 82 ? -15.938 0.545 18.491 1.00 92.94 82 SER A O 1
ATOM 694 N N . HIS A 1 83 ? -15.264 0.518 20.636 1.00 92.56 83 HIS A N 1
ATOM 695 C CA . HIS A 1 83 ? -13.924 1.014 20.338 1.00 92.56 83 HIS A CA 1
ATOM 696 C C . HIS A 1 83 ? -13.130 0.016 19.489 1.00 92.56 83 HIS A C 1
ATOM 698 O O . HIS A 1 83 ? -12.559 0.395 18.467 1.00 92.56 83 HIS A O 1
ATOM 704 N N . SER A 1 84 ? -13.142 -1.259 19.874 1.00 92.38 84 SER A N 1
ATOM 705 C CA . SER A 1 84 ? -12.428 -2.307 19.150 1.00 92.38 84 SER A CA 1
ATOM 706 C C . SER A 1 84 ? -12.981 -2.508 17.730 1.00 92.38 84 SER A C 1
ATOM 708 O O . SER A 1 84 ? -12.191 -2.569 16.789 1.00 92.38 84 SER A O 1
ATOM 710 N N . GLU A 1 85 ? -14.304 -2.461 17.524 1.00 92.69 85 GLU A N 1
ATOM 711 C CA . GLU A 1 85 ? -14.912 -2.470 16.181 1.00 92.69 85 GLU A CA 1
ATOM 712 C C . GLU A 1 85 ? -14.465 -1.280 15.323 1.00 92.69 85 GLU A C 1
ATOM 714 O O . GLU A 1 85 ? -14.171 -1.431 14.133 1.00 92.69 85 GLU A O 1
ATOM 719 N N . SER A 1 86 ? -14.398 -0.078 15.902 1.00 93.69 86 SER A N 1
ATOM 720 C CA . SER A 1 86 ? -13.901 1.102 15.189 1.00 93.69 86 SER A CA 1
ATOM 721 C C . SER A 1 86 ? -12.436 0.936 14.776 1.00 93.69 86 SER A C 1
ATOM 723 O O . SER A 1 86 ? -12.065 1.331 13.667 1.00 93.69 86 SER A O 1
ATOM 725 N N . THR A 1 87 ? -11.608 0.356 15.646 1.00 93.94 87 THR A N 1
ATOM 726 C CA . THR A 1 87 ? -10.191 0.089 15.372 1.00 93.94 87 THR A CA 1
ATOM 727 C C . THR A 1 87 ? -10.024 -0.949 14.265 1.00 93.94 87 THR A C 1
ATOM 729 O O . THR A 1 87 ? -9.277 -0.693 13.322 1.00 93.94 87 THR A O 1
ATOM 732 N N . THR A 1 88 ? -10.780 -2.053 14.296 1.00 94.75 88 THR A N 1
ATOM 733 C CA . THR A 1 88 ? -10.814 -3.062 13.220 1.00 94.75 88 THR A CA 1
ATOM 734 C C . THR A 1 88 ? -11.143 -2.411 11.879 1.00 94.75 88 THR A C 1
ATOM 736 O O . THR A 1 88 ? -10.355 -2.496 10.939 1.00 94.75 88 THR A O 1
ATOM 739 N N . ASN A 1 89 ? -12.243 -1.653 11.813 1.00 95.00 89 ASN A N 1
ATOM 740 C CA . ASN A 1 89 ? -12.663 -0.964 10.590 1.00 95.00 89 ASN A CA 1
ATOM 741 C C . ASN A 1 89 ? -11.595 0.004 10.053 1.00 95.00 89 ASN A C 1
ATOM 743 O O . ASN A 1 89 ? -11.424 0.152 8.840 1.00 95.00 89 ASN A O 1
ATOM 747 N N . TYR A 1 90 ? -10.894 0.710 10.943 1.00 96.94 90 TYR A N 1
ATOM 748 C CA . TYR A 1 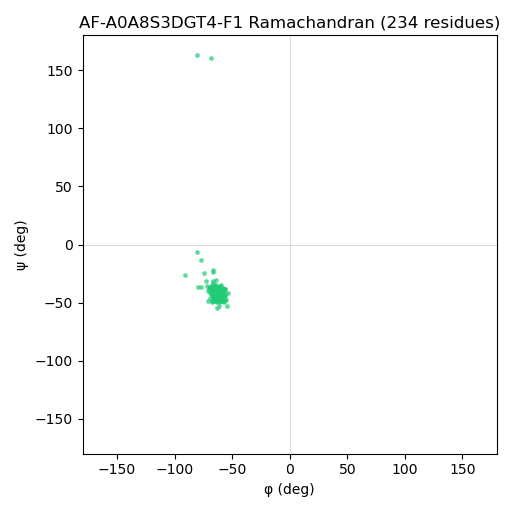90 ? -9.808 1.607 10.556 1.00 96.94 90 TYR A CA 1
ATOM 749 C C . TYR A 1 90 ? -8.616 0.837 9.970 1.00 96.94 90 TYR A C 1
ATOM 751 O O . TYR A 1 90 ? -8.124 1.199 8.898 1.00 96.94 90 TYR A O 1
ATOM 759 N N . LEU A 1 91 ? -8.175 -0.229 10.643 1.00 95.94 91 LEU A N 1
ATOM 760 C CA . LEU A 1 91 ? -7.044 -1.051 10.211 1.00 95.94 91 LEU A CA 1
ATOM 761 C C . LEU A 1 91 ? -7.322 -1.730 8.865 1.00 95.94 91 LEU A C 1
ATOM 763 O O . LEU A 1 91 ? -6.486 -1.652 7.965 1.00 95.94 91 LEU A O 1
ATOM 767 N N . GLU A 1 92 ? -8.512 -2.305 8.679 1.00 96.50 92 GLU A N 1
ATOM 768 C CA . GLU A 1 92 ? -8.934 -2.909 7.408 1.00 96.50 92 GLU A CA 1
ATOM 769 C C . GLU A 1 92 ? -8.895 -1.905 6.250 1.00 96.50 92 GLU A C 1
ATOM 771 O O . GLU A 1 92 ? -8.331 -2.187 5.188 1.00 96.50 92 GLU A O 1
ATOM 776 N N . ARG A 1 93 ? -9.443 -0.697 6.456 1.00 96.94 93 ARG A N 1
ATOM 777 C CA . ARG A 1 93 ? -9.386 0.375 5.449 1.00 96.94 93 ARG A CA 1
ATOM 778 C C . ARG A 1 93 ? -7.951 0.753 5.124 1.00 96.94 93 ARG A C 1
ATOM 780 O O . ARG A 1 93 ? -7.613 0.908 3.952 1.00 96.94 93 ARG A O 1
ATOM 787 N N . ARG A 1 94 ? -7.100 0.880 6.144 1.00 96.81 94 ARG A N 1
ATOM 788 C CA . ARG A 1 94 ? -5.706 1.274 5.952 1.00 96.81 94 ARG A CA 1
ATOM 789 C C . ARG A 1 94 ? -4.910 0.221 5.182 1.00 96.81 94 ARG A C 1
ATOM 791 O O . ARG A 1 94 ? -4.150 0.583 4.286 1.00 96.81 94 ARG A O 1
ATOM 798 N N . ILE A 1 95 ? -5.116 -1.061 5.487 1.00 97.12 95 ILE A N 1
ATOM 799 C CA . ILE A 1 95 ? -4.541 -2.184 4.733 1.00 97.12 95 ILE A CA 1
ATOM 800 C C . ILE A 1 95 ? -4.990 -2.110 3.271 1.00 97.12 95 ILE A C 1
ATOM 802 O O . ILE A 1 95 ? -4.152 -2.137 2.370 1.00 97.12 95 ILE A O 1
ATOM 806 N N . HIS A 1 96 ? -6.290 -1.925 3.029 1.00 96.62 96 HIS A N 1
ATOM 807 C CA . HIS A 1 96 ? -6.841 -1.846 1.678 1.00 96.62 96 HIS A CA 1
ATOM 808 C C . HIS A 1 96 ? -6.265 -0.677 0.853 1.00 96.62 96 HIS A C 1
ATOM 810 O O . HIS A 1 96 ? -5.957 -0.831 -0.331 1.00 96.62 96 HIS A O 1
ATOM 816 N N . GLU A 1 97 ? -6.081 0.496 1.464 1.00 96.50 97 GLU A N 1
ATOM 817 C CA . GLU A 1 97 ? -5.443 1.653 0.819 1.00 96.50 97 GLU A CA 1
ATOM 818 C C . GLU A 1 97 ? -3.987 1.375 0.418 1.00 96.50 97 GLU A C 1
ATOM 820 O O . GLU A 1 97 ? -3.554 1.749 -0.681 1.00 96.50 97 GLU A O 1
ATOM 825 N N . LEU A 1 98 ? -3.225 0.714 1.293 1.00 95.69 98 LEU A N 1
ATOM 826 C CA . LEU A 1 98 ? -1.842 0.343 1.007 1.00 95.69 98 LEU A CA 1
ATOM 827 C C . LEU A 1 98 ? -1.766 -0.727 -0.089 1.00 95.69 98 LEU A C 1
ATOM 829 O O . LEU A 1 98 ? -0.958 -0.583 -1.006 1.00 95.69 98 LEU A O 1
ATOM 833 N N . ASP A 1 99 ? -2.649 -1.729 -0.075 1.00 95.81 99 ASP A N 1
ATOM 834 C CA . ASP A 1 99 ? -2.750 -2.733 -1.146 1.00 95.81 99 ASP A CA 1
ATOM 835 C C . ASP A 1 99 ? -3.024 -2.075 -2.507 1.00 95.81 99 ASP A C 1
ATOM 837 O O . ASP A 1 99 ? -2.374 -2.384 -3.513 1.00 95.81 99 ASP A O 1
ATOM 841 N N . LYS A 1 100 ? -3.940 -1.098 -2.546 1.00 96.94 100 LYS A N 1
ATOM 842 C CA . LYS A 1 100 ? -4.219 -0.310 -3.755 1.00 96.94 100 LYS A CA 1
ATOM 843 C C . LYS A 1 100 ? -2.986 0.462 -4.229 1.00 96.94 100 LYS A C 1
ATOM 845 O O . LYS A 1 100 ? -2.719 0.505 -5.431 1.00 96.94 100 LYS A O 1
ATOM 850 N N . THR A 1 101 ? -2.222 1.032 -3.302 1.00 94.50 101 THR A N 1
ATOM 851 C CA . THR A 1 101 ? -0.973 1.746 -3.607 1.00 94.50 101 THR A CA 1
ATOM 852 C C . THR A 1 101 ? 0.076 0.792 -4.190 1.00 94.50 101 THR A C 1
ATOM 854 O O . THR A 1 101 ? 0.666 1.079 -5.229 1.00 94.50 101 THR A O 1
ATOM 857 N N . ILE A 1 102 ? 0.254 -0.395 -3.602 1.00 95.12 102 ILE A N 1
ATOM 858 C CA . ILE A 1 102 ? 1.148 -1.445 -4.124 1.00 95.12 102 ILE A CA 1
ATOM 859 C C . ILE A 1 102 ? 0.741 -1.879 -5.536 1.00 95.12 102 ILE A C 1
ATOM 861 O O . ILE A 1 102 ? 1.600 -2.101 -6.401 1.00 95.12 102 ILE A O 1
ATOM 865 N N . HIS A 1 103 ? -0.563 -2.010 -5.784 1.00 94.38 103 HIS A N 1
ATOM 866 C CA . HIS A 1 103 ? -1.074 -2.336 -7.108 1.00 94.38 103 HIS A CA 1
ATOM 867 C C . HIS A 1 103 ? -0.732 -1.239 -8.125 1.00 94.38 103 HIS A C 1
ATOM 869 O O . HIS A 1 103 ? -0.188 -1.547 -9.185 1.00 94.38 103 HIS A O 1
ATOM 875 N N . GLN A 1 104 ? -0.960 0.032 -7.781 1.00 94.56 104 GLN A N 1
ATOM 876 C CA . GLN A 1 104 ? -0.607 1.175 -8.631 1.00 94.56 104 GLN A CA 1
ATOM 877 C C . GLN A 1 104 ? 0.891 1.215 -8.957 1.00 94.56 104 GLN A C 1
ATOM 879 O O . GLN A 1 104 ? 1.245 1.296 -10.131 1.00 94.56 104 GLN A O 1
ATOM 884 N N . LEU A 1 105 ? 1.765 1.039 -7.960 1.00 93.25 105 LEU A N 1
ATOM 885 C CA . LEU A 1 105 ? 3.218 0.961 -8.171 1.00 93.25 105 LEU A CA 1
ATOM 886 C C . LEU A 1 105 ? 3.609 -0.195 -9.104 1.00 93.25 105 LEU A C 1
ATOM 888 O O . LEU A 1 105 ? 4.551 -0.091 -9.888 1.00 93.25 105 LEU A O 1
ATOM 892 N N . SER A 1 106 ? 2.885 -1.316 -9.039 1.00 92.75 106 SER A N 1
ATOM 893 C CA . SER A 1 106 ? 3.131 -2.463 -9.920 1.00 92.75 106 SER A CA 1
ATOM 894 C C . SER A 1 106 ? 2.750 -2.160 -11.375 1.00 92.75 106 SER A C 1
ATOM 896 O O . SER A 1 106 ? 3.457 -2.596 -12.283 1.00 92.75 106 SER A O 1
ATOM 898 N N . VAL A 1 107 ? 1.676 -1.396 -11.599 1.00 94.31 107 VAL A N 1
ATOM 899 C CA . VAL A 1 107 ? 1.271 -0.923 -12.934 1.00 94.31 107 VAL A CA 1
ATOM 900 C C . VAL A 1 107 ? 2.264 0.107 -13.472 1.00 94.31 107 VAL A C 1
ATOM 902 O O . VAL A 1 107 ? 2.704 -0.007 -14.614 1.00 94.31 107 VAL A O 1
ATOM 905 N N . GLU A 1 108 ? 2.669 1.077 -12.655 1.00 92.25 108 GLU A N 1
ATOM 906 C CA . GLU A 1 108 ? 3.654 2.098 -13.033 1.00 92.25 108 GLU A CA 1
ATOM 907 C C . GLU A 1 108 ? 4.993 1.465 -13.436 1.00 92.25 108 GLU A C 1
ATOM 909 O O . GLU A 1 108 ? 5.556 1.793 -14.480 1.00 92.25 108 GLU A O 1
ATOM 914 N N . LYS A 1 109 ? 5.449 0.452 -12.689 1.00 92.00 109 LYS A N 1
ATOM 915 C CA . LYS A 1 109 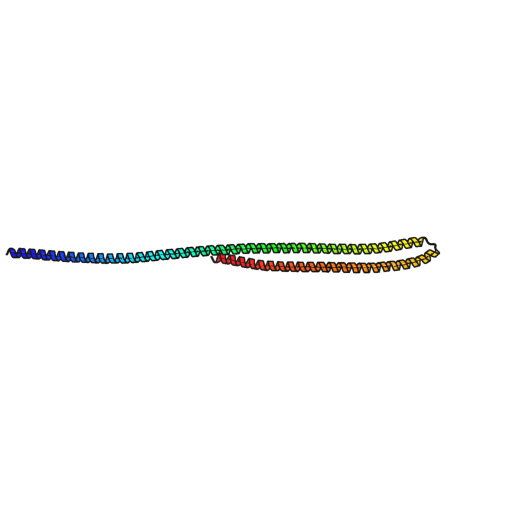? 6.632 -0.338 -13.049 1.00 92.00 109 LYS A CA 1
ATOM 916 C C . LYS A 1 109 ? 6.517 -0.969 -14.441 1.00 92.00 109 LYS A C 1
ATOM 918 O O . LYS A 1 109 ? 7.470 -0.923 -15.215 1.00 92.00 109 LYS A O 1
ATOM 923 N N . GLN A 1 110 ? 5.366 -1.556 -14.775 1.00 91.44 110 GLN A N 1
ATOM 924 C CA . GLN A 1 110 ? 5.144 -2.130 -16.107 1.00 91.44 110 GLN A CA 1
ATOM 925 C C . GLN A 1 110 ? 5.183 -1.053 -17.198 1.00 91.44 110 GLN A C 1
ATOM 927 O O . GLN A 1 110 ? 5.768 -1.276 -18.255 1.00 91.44 110 GLN A O 1
ATOM 932 N N . GLN A 1 111 ? 4.607 0.122 -16.939 1.00 92.50 111 GLN A N 1
ATOM 933 C CA . GLN A 1 111 ? 4.641 1.244 -17.879 1.00 92.50 111 GLN A CA 1
ATOM 934 C C . GLN A 1 111 ? 6.066 1.749 -18.121 1.00 92.50 111 GLN A C 1
ATOM 936 O O . GLN A 1 111 ? 6.425 2.006 -19.268 1.00 92.50 111 GLN A O 1
ATOM 941 N N . ILE A 1 112 ? 6.890 1.837 -17.074 1.00 90.50 112 ILE A N 1
ATOM 942 C CA . ILE A 1 112 ? 8.303 2.226 -17.184 1.00 90.50 112 ILE A CA 1
ATOM 943 C C . ILE A 1 112 ? 9.081 1.211 -18.022 1.00 90.50 112 ILE A C 1
ATOM 945 O O . ILE A 1 112 ? 9.808 1.611 -18.926 1.00 90.50 112 ILE A O 1
ATOM 949 N N . MET A 1 113 ? 8.885 -0.091 -17.791 1.00 90.19 113 MET A N 1
ATOM 950 C CA . MET A 1 113 ? 9.529 -1.132 -18.603 1.00 90.19 113 MET A CA 1
ATOM 951 C C . MET A 1 113 ? 9.141 -1.029 -20.082 1.00 90.19 113 MET A C 1
ATOM 953 O O . MET A 1 113 ? 10.011 -1.051 -20.944 1.00 90.19 113 MET A O 1
ATOM 957 N N . LEU A 1 114 ? 7.853 -0.838 -20.381 1.00 92.88 114 LEU A N 1
ATOM 958 C CA . LEU A 1 114 ? 7.392 -0.650 -21.760 1.00 92.88 114 LEU A CA 1
ATOM 959 C C . LEU A 1 114 ? 7.957 0.622 -22.396 1.00 92.88 114 LEU A C 1
ATOM 961 O O . LEU A 1 114 ? 8.242 0.640 -23.591 1.00 92.88 114 LEU A O 1
ATOM 965 N N . LYS A 1 115 ? 8.094 1.698 -21.616 1.00 91.75 115 LYS A N 1
ATOM 966 C CA . LYS A 1 115 ? 8.708 2.940 -22.085 1.00 91.75 115 LYS A CA 1
ATOM 967 C C . LYS A 1 115 ? 10.184 2.721 -22.416 1.00 91.75 115 LYS A C 1
ATOM 969 O O . LYS A 1 115 ? 10.618 3.141 -23.480 1.00 91.75 115 LYS A O 1
ATOM 974 N N . TYR A 1 116 ? 10.913 2.014 -21.557 1.00 93.50 116 TYR A N 1
ATOM 975 C CA . TYR A 1 116 ? 12.312 1.665 -21.787 1.00 93.50 116 TYR A CA 1
ATOM 976 C C . TYR A 1 116 ? 12.499 0.808 -23.045 1.00 93.50 116 TYR A C 1
ATOM 978 O O . TYR A 1 116 ? 13.346 1.121 -23.876 1.00 93.50 116 TYR A O 1
ATOM 986 N N . ASP A 1 117 ? 11.670 -0.220 -23.242 1.00 92.75 117 ASP A N 1
ATOM 987 C CA . ASP A 1 117 ? 11.737 -1.066 -24.441 1.00 92.75 117 ASP A CA 1
ATOM 988 C C . ASP A 1 117 ? 11.496 -0.259 -25.732 1.00 92.75 117 ASP A C 1
ATOM 990 O O . ASP A 1 117 ? 12.139 -0.504 -26.758 1.00 92.75 117 ASP A O 1
ATOM 994 N N . ARG A 1 118 ? 10.598 0.737 -25.682 1.00 93.88 118 ARG A N 1
ATOM 995 C CA . ARG A 1 118 ? 10.368 1.673 -26.796 1.00 93.88 118 ARG A CA 1
ATOM 996 C C . ARG A 1 118 ? 11.572 2.575 -27.034 1.00 93.88 118 ARG A C 1
ATOM 998 O O . ARG A 1 118 ? 12.047 2.628 -28.158 1.00 93.88 118 ARG A O 1
ATOM 1005 N N . GLU A 1 119 ? 12.107 3.202 -25.987 1.00 93.50 119 GLU A N 1
ATOM 1006 C CA . GLU A 1 119 ? 13.304 4.051 -26.082 1.00 93.50 119 GLU A CA 1
ATOM 1007 C C . GLU A 1 119 ? 14.493 3.280 -26.690 1.00 93.50 119 GLU A C 1
ATOM 1009 O O . GLU A 1 119 ? 15.181 3.795 -27.568 1.00 93.50 119 GLU A O 1
ATOM 1014 N N . LEU A 1 120 ? 14.704 2.016 -26.301 1.00 93.69 120 LEU A N 1
ATOM 1015 C CA . LEU A 1 120 ? 15.741 1.163 -26.896 1.00 93.69 120 LEU A CA 1
ATOM 1016 C C . LEU A 1 120 ? 15.491 0.850 -28.377 1.00 93.69 120 LEU A C 1
ATOM 1018 O O . LEU A 1 120 ? 16.446 0.742 -29.150 1.00 93.69 120 LEU A O 1
ATOM 1022 N N . THR A 1 121 ? 14.227 0.680 -28.764 1.00 95.38 121 THR A N 1
ATOM 1023 C CA . THR A 1 121 ? 13.843 0.444 -30.161 1.00 95.38 121 THR A CA 1
ATOM 1024 C C . THR A 1 121 ? 14.110 1.691 -31.001 1.00 95.38 121 THR A C 1
ATOM 1026 O O . THR A 1 121 ? 14.807 1.594 -32.008 1.00 95.38 121 THR A O 1
ATOM 1029 N N . ASP A 1 122 ? 13.675 2.862 -30.535 1.00 95.38 122 ASP A N 1
ATOM 1030 C CA . ASP A 1 122 ? 13.871 4.146 -31.217 1.00 95.38 122 ASP A CA 1
ATOM 1031 C C . ASP A 1 122 ? 15.368 4.478 -31.385 1.00 95.38 122 ASP A C 1
ATOM 1033 O O . ASP A 1 122 ? 15.814 4.908 -32.455 1.00 95.38 122 ASP A O 1
ATOM 1037 N N . LEU A 1 123 ? 16.178 4.226 -30.348 1.00 94.94 123 LEU A N 1
ATOM 1038 C CA . LEU A 1 123 ? 17.636 4.398 -30.395 1.00 94.94 123 LEU A CA 1
ATOM 1039 C C . LEU A 1 123 ? 18.290 3.467 -31.418 1.00 94.94 123 LEU A C 1
ATOM 1041 O O . LEU A 1 123 ? 19.189 3.874 -32.157 1.00 94.94 123 LEU A O 1
ATOM 1045 N N . ARG A 1 124 ? 17.847 2.207 -31.470 1.00 95.81 124 ARG A N 1
ATOM 1046 C CA . ARG A 1 124 ? 18.343 1.235 -32.446 1.00 95.81 124 ARG A CA 1
ATOM 1047 C C . ARG A 1 124 ? 17.981 1.645 -33.873 1.00 95.81 124 ARG A C 1
ATOM 1049 O O . ARG A 1 124 ? 18.854 1.614 -34.734 1.00 95.81 124 ARG A O 1
ATOM 1056 N N . GLU A 1 125 ? 16.733 2.037 -34.118 1.00 97.12 125 GLU A N 1
ATOM 1057 C CA . GLU A 1 125 ? 16.285 2.500 -35.436 1.00 97.12 125 GLU A CA 1
ATOM 1058 C C . GLU A 1 125 ? 17.060 3.744 -35.880 1.00 97.12 125 GLU A C 1
ATOM 1060 O O . GLU A 1 125 ? 17.495 3.828 -37.026 1.00 97.12 125 GLU A O 1
ATOM 1065 N N . THR A 1 126 ? 17.308 4.684 -34.965 1.00 95.81 126 THR A N 1
ATOM 1066 C CA . THR A 1 126 ? 18.116 5.880 -35.244 1.00 95.81 126 THR A CA 1
ATOM 1067 C C . THR A 1 126 ? 19.535 5.509 -35.672 1.00 95.81 126 THR A C 1
ATOM 1069 O O . THR A 1 126 ? 20.004 5.990 -36.704 1.00 95.81 126 THR A O 1
ATOM 1072 N N . TYR A 1 127 ? 20.191 4.609 -34.935 1.00 96.75 127 TYR A N 1
ATOM 1073 C CA . TYR A 1 127 ? 21.517 4.102 -35.290 1.00 96.75 127 TYR A CA 1
ATOM 1074 C C . TYR A 1 127 ? 21.521 3.408 -36.664 1.00 96.75 127 TYR A C 1
ATOM 1076 O O . TYR A 1 127 ? 22.360 3.712 -37.513 1.00 96.75 127 TYR A O 1
ATOM 1084 N N . GLU A 1 128 ? 20.573 2.500 -36.914 1.00 96.25 128 GLU A N 1
ATOM 1085 C CA . GLU A 1 128 ? 20.474 1.763 -38.181 1.00 96.25 128 GLU A CA 1
ATOM 1086 C C . GLU A 1 128 ? 20.214 2.703 -39.374 1.00 96.25 128 GLU A C 1
ATOM 1088 O O . GLU A 1 128 ? 20.832 2.546 -40.434 1.00 96.25 128 GLU A O 1
ATOM 1093 N N . ASN A 1 129 ? 19.369 3.723 -39.192 1.00 97.69 129 ASN A N 1
ATOM 1094 C CA . ASN A 1 129 ? 19.100 4.749 -40.199 1.00 97.69 129 ASN A CA 1
ATOM 1095 C C . ASN A 1 129 ? 20.340 5.604 -40.486 1.00 97.69 129 ASN A C 1
ATOM 1097 O O . ASN A 1 129 ? 20.667 5.823 -41.650 1.00 97.69 129 ASN A O 1
ATOM 1101 N N . GLN A 1 130 ? 21.070 6.042 -39.456 1.00 96.75 130 GLN A N 1
ATOM 1102 C CA . GLN A 1 130 ? 22.304 6.819 -39.631 1.00 96.75 130 GLN A CA 1
ATOM 1103 C C . GLN A 1 130 ? 23.383 6.017 -40.369 1.00 96.75 130 GLN A C 1
ATOM 1105 O O . GLN A 1 130 ? 23.982 6.521 -41.315 1.00 96.75 130 GLN A O 1
ATOM 1110 N N . VAL A 1 131 ? 23.582 4.742 -40.014 1.00 96.06 131 VAL A N 1
ATOM 1111 C CA . VAL A 1 131 ? 24.526 3.861 -40.725 1.00 96.06 131 VAL A CA 1
ATOM 1112 C C . VAL A 1 131 ? 24.116 3.665 -42.187 1.00 96.06 131 VAL A C 1
ATOM 1114 O O . VAL A 1 131 ? 24.977 3.637 -43.071 1.00 96.06 131 VAL A O 1
ATOM 1117 N N . THR A 1 132 ? 22.815 3.530 -42.452 1.00 97.38 132 THR A N 1
ATOM 1118 C CA . THR A 1 132 ? 22.284 3.400 -43.816 1.00 97.38 132 THR A CA 1
ATOM 1119 C C . THR A 1 132 ? 22.549 4.665 -44.628 1.00 97.38 132 THR A C 1
ATOM 1121 O O . THR A 1 132 ? 23.111 4.562 -45.717 1.00 97.38 132 THR A O 1
ATOM 1124 N N . LEU A 1 133 ? 22.258 5.844 -44.072 1.00 96.19 133 LEU A N 1
ATOM 1125 C CA . LEU A 1 133 ? 22.530 7.134 -44.712 1.00 96.19 133 LEU A CA 1
ATOM 1126 C C . LEU A 1 133 ? 24.018 7.306 -45.035 1.00 96.19 133 LEU A C 1
ATOM 1128 O O . LEU A 1 133 ? 24.355 7.588 -46.181 1.00 96.19 133 LEU A O 1
ATOM 1132 N N . CYS A 1 134 ? 24.922 7.034 -44.087 1.00 94.12 134 CYS A N 1
ATOM 1133 C CA . CYS A 1 134 ? 26.366 7.112 -44.345 1.00 94.12 134 CYS A CA 1
ATOM 1134 C C . CYS A 1 134 ? 26.802 6.188 -45.494 1.00 94.12 134 CYS A C 1
ATOM 1136 O O . CYS A 1 134 ? 27.676 6.531 -46.293 1.00 94.12 134 CYS A O 1
ATOM 1138 N N . LYS A 1 135 ? 26.199 4.997 -45.594 1.00 95.25 135 LYS A N 1
ATOM 1139 C CA . LYS A 1 135 ? 26.485 4.050 -46.676 1.00 95.25 135 LYS A CA 1
ATOM 1140 C C . LYS A 1 135 ? 25.962 4.552 -48.026 1.00 95.25 135 LYS A C 1
ATOM 1142 O O . LYS A 1 135 ? 26.648 4.381 -49.034 1.00 95.25 135 LYS A O 1
ATOM 1147 N N . GLU A 1 136 ? 24.770 5.139 -48.055 1.00 96.06 136 GLU A N 1
ATOM 1148 C CA . GLU A 1 136 ? 24.167 5.717 -49.261 1.00 96.06 136 GLU A CA 1
ATOM 1149 C C . GLU A 1 136 ? 24.953 6.934 -49.756 1.00 96.06 136 GLU A C 1
ATOM 1151 O O . GLU A 1 136 ? 25.269 7.010 -50.941 1.00 96.06 136 GLU A O 1
ATOM 1156 N N . GLU A 1 137 ? 25.354 7.838 -48.861 1.00 94.25 137 GLU A N 1
ATOM 1157 C CA . GLU A 1 137 ? 26.202 8.993 -49.184 1.00 94.25 137 GLU A CA 1
ATOM 1158 C C . GLU A 1 137 ? 27.542 8.558 -49.791 1.00 94.25 137 GLU A C 1
ATOM 1160 O O . GLU A 1 137 ? 27.970 9.090 -50.819 1.00 94.25 137 GLU A O 1
ATOM 1165 N N . MET A 1 138 ? 28.171 7.532 -49.208 1.00 94.25 138 MET A N 1
ATOM 1166 C CA . MET A 1 138 ? 29.394 6.934 -49.743 1.00 94.25 138 MET A CA 1
ATOM 1167 C C . MET A 1 138 ? 29.182 6.370 -51.157 1.00 94.25 138 MET A C 1
ATOM 1169 O O . MET A 1 138 ? 30.017 6.580 -52.041 1.00 94.25 138 MET A O 1
ATOM 1173 N N . GLN A 1 139 ? 28.078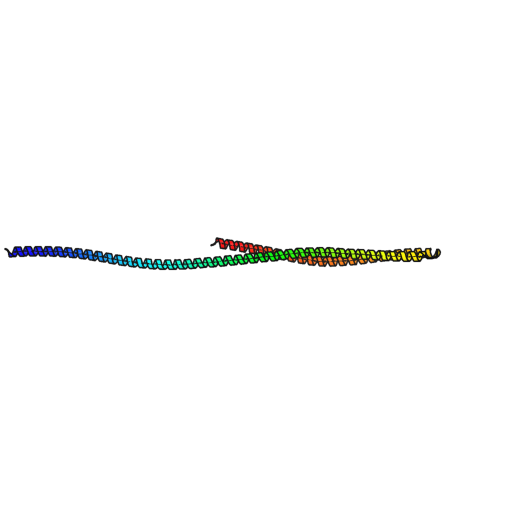 5.651 -51.382 1.00 94.50 139 GLN A N 1
ATOM 1174 C CA . GLN A 1 139 ? 27.761 5.071 -52.687 1.00 94.50 139 GLN A CA 1
ATOM 1175 C C . GLN A 1 139 ? 27.488 6.157 -53.734 1.00 94.50 139 GLN A C 1
ATOM 1177 O O . GLN A 1 139 ? 28.034 6.093 -54.833 1.00 94.50 139 GLN A O 1
ATOM 1182 N N . HIS A 1 140 ? 26.718 7.187 -53.382 1.00 96.06 140 HIS A N 1
ATOM 1183 C CA . HIS A 1 140 ? 26.442 8.320 -54.262 1.00 96.06 140 HIS A CA 1
ATOM 1184 C C . HIS A 1 140 ? 27.715 9.064 -54.676 1.00 96.06 140 HIS A C 1
ATOM 1186 O O . HIS A 1 140 ? 27.855 9.452 -55.838 1.00 96.06 140 HIS A O 1
ATOM 1192 N N . GLU A 1 141 ? 28.665 9.240 -53.756 1.00 93.75 141 GLU A N 1
ATOM 1193 C CA . GLU A 1 141 ? 29.961 9.844 -54.064 1.00 93.75 141 GLU A CA 1
ATOM 1194 C C . GLU A 1 141 ? 30.756 8.998 -55.072 1.00 93.75 141 GLU A C 1
ATOM 1196 O O . GLU A 1 141 ? 31.316 9.532 -56.035 1.00 93.75 141 GLU A O 1
ATOM 1201 N N . LEU A 1 142 ? 30.775 7.674 -54.889 1.00 92.88 142 LEU A N 1
ATOM 1202 C CA . LEU A 1 142 ? 31.436 6.746 -55.810 1.00 92.88 142 LEU A CA 1
ATOM 1203 C C . LEU A 1 142 ? 30.799 6.746 -57.195 1.00 92.88 142 LEU A C 1
ATOM 1205 O O . LEU A 1 142 ? 31.523 6.772 -58.195 1.00 92.88 142 LEU A O 1
ATOM 1209 N N . ASP A 1 143 ? 29.471 6.744 -57.263 1.00 93.88 143 ASP A N 1
ATOM 1210 C CA . ASP A 1 143 ? 28.733 6.778 -58.522 1.00 93.88 143 ASP A CA 1
ATOM 1211 C C . ASP A 1 143 ? 29.031 8.081 -59.276 1.00 93.88 143 ASP A C 1
ATOM 1213 O O . ASP A 1 143 ? 29.388 8.047 -60.455 1.00 93.88 143 ASP A O 1
ATOM 1217 N N . ARG A 1 144 ? 29.018 9.223 -58.571 1.00 95.44 144 ARG A N 1
ATOM 1218 C CA . ARG A 1 144 ? 29.359 10.539 -59.133 1.00 95.44 144 ARG A CA 1
ATOM 1219 C C . ARG A 1 144 ? 30.781 10.582 -59.695 1.00 95.44 144 ARG A C 1
ATOM 1221 O O . ARG A 1 144 ? 31.003 11.096 -60.792 1.00 95.44 144 ARG A O 1
ATOM 1228 N N . LEU A 1 145 ? 31.762 10.062 -58.955 1.00 91.94 145 LEU A N 1
ATOM 1229 C CA . LEU A 1 145 ? 33.156 10.013 -59.410 1.00 91.94 145 LEU A CA 1
ATOM 1230 C C . LEU A 1 145 ? 33.332 9.062 -60.597 1.00 91.94 145 LEU A C 1
ATOM 1232 O O . LEU A 1 145 ? 34.077 9.365 -61.530 1.00 91.94 145 LEU A O 1
ATOM 1236 N N . THR A 1 146 ? 32.633 7.929 -60.578 1.00 91.69 146 THR A N 1
ATOM 1237 C CA . THR A 1 146 ? 32.651 6.948 -61.666 1.00 91.69 146 THR A CA 1
ATOM 1238 C C . THR A 1 146 ? 32.093 7.551 -62.950 1.00 91.69 146 THR A C 1
ATOM 1240 O O . THR A 1 146 ? 32.740 7.449 -63.993 1.00 91.69 146 THR A O 1
ATOM 1243 N N . GLU A 1 147 ? 30.947 8.230 -62.875 1.00 92.38 147 GLU A N 1
ATOM 1244 C CA . GLU A 1 147 ? 30.336 8.926 -64.009 1.00 92.38 147 GLU A CA 1
ATOM 1245 C C . GLU A 1 147 ? 31.275 10.001 -64.575 1.00 92.38 147 GLU A C 1
ATOM 1247 O O . GLU A 1 147 ? 31.533 10.029 -65.779 1.00 92.38 147 GLU A O 1
ATOM 1252 N N . HIS A 1 148 ? 31.870 10.829 -63.708 1.00 91.31 148 HIS A N 1
ATOM 1253 C CA . HIS A 1 148 ? 32.827 11.855 -64.125 1.00 91.31 148 HIS A CA 1
ATOM 1254 C C . HIS A 1 148 ? 34.037 11.260 -64.863 1.00 91.31 148 HIS A C 1
ATOM 1256 O O . HIS A 1 148 ? 34.451 11.765 -65.907 1.00 91.31 148 HIS A O 1
ATOM 1262 N N . TYR A 1 149 ? 34.603 10.163 -64.356 1.00 89.19 149 TYR A N 1
ATOM 1263 C CA . TYR A 1 149 ? 35.782 9.543 -64.958 1.00 89.19 149 TYR A CA 1
ATOM 1264 C C . TYR A 1 149 ? 35.494 8.769 -66.246 1.00 89.19 149 TYR A C 1
ATOM 1266 O O . TYR A 1 149 ? 36.391 8.650 -67.083 1.00 89.19 149 TYR A O 1
ATOM 1274 N N . GLN A 1 150 ? 34.267 8.285 -66.452 1.00 86.06 150 GLN A N 1
ATOM 1275 C CA . GLN A 1 150 ? 33.857 7.660 -67.716 1.00 86.06 150 GLN A CA 1
ATOM 1276 C C . GLN A 1 150 ? 33.815 8.653 -68.888 1.00 86.06 150 GLN A C 1
ATOM 1278 O O . GLN A 1 150 ? 33.970 8.241 -70.036 1.00 86.06 150 GLN A O 1
ATOM 1283 N N . GLN A 1 151 ? 33.663 9.952 -68.615 1.00 90.62 151 GLN A N 1
ATOM 1284 C CA . GLN A 1 151 ? 33.617 11.008 -69.635 1.00 90.62 151 GLN A CA 1
ATOM 1285 C C . GLN A 1 151 ? 35.007 11.445 -70.144 1.00 90.62 151 GLN A C 1
ATOM 1287 O O . GLN A 1 151 ? 35.097 12.238 -71.080 1.00 90.62 151 GLN A O 1
ATOM 1292 N N . LEU A 1 152 ? 36.093 10.942 -69.547 1.00 90.25 152 LEU A N 1
ATOM 1293 C CA . LEU A 1 152 ? 37.471 11.289 -69.917 1.00 90.25 152 LEU A CA 1
ATOM 1294 C C . LEU A 1 152 ? 37.968 10.528 -71.158 1.00 90.25 152 LEU A C 1
ATOM 1296 O O . LEU A 1 152 ? 37.424 9.485 -71.524 1.00 90.25 152 LEU A O 1
ATOM 1300 N N . SER A 1 153 ? 39.050 11.010 -71.783 1.00 88.44 153 SER A N 1
ATOM 1301 C CA . SER A 1 153 ? 39.718 10.302 -72.888 1.00 88.44 153 SER A CA 1
ATOM 1302 C C . SER A 1 153 ? 40.415 9.011 -72.422 1.00 88.44 153 SER A C 1
ATOM 1304 O O . SER A 1 153 ? 40.715 8.847 -71.242 1.00 88.44 153 SER A O 1
ATOM 1306 N N . SER A 1 154 ? 40.720 8.081 -73.335 1.00 83.44 154 SER A N 1
ATOM 1307 C CA . SER A 1 154 ? 41.304 6.761 -73.001 1.00 83.44 154 SER A CA 1
ATOM 1308 C C . SER A 1 154 ? 42.581 6.833 -72.138 1.00 83.44 154 SER A C 1
ATOM 1310 O O . SER A 1 154 ? 42.742 6.070 -71.179 1.00 83.44 154 SER A O 1
ATOM 1312 N N . ASP A 1 155 ? 43.482 7.771 -72.436 1.00 82.44 155 ASP A N 1
ATOM 1313 C CA . ASP A 1 155 ? 44.737 7.941 -71.689 1.00 82.44 155 ASP A CA 1
ATOM 1314 C C . ASP A 1 155 ? 44.500 8.542 -70.292 1.00 82.44 155 ASP A C 1
ATOM 1316 O O . ASP A 1 155 ? 45.201 8.222 -69.325 1.00 82.44 155 ASP A O 1
ATOM 1320 N N . GLU A 1 156 ? 43.476 9.385 -70.162 1.00 84.38 156 GLU A N 1
ATOM 1321 C CA . GLU A 1 156 ? 43.057 9.997 -68.901 1.00 84.38 156 GLU A CA 1
ATOM 1322 C C . GLU A 1 156 ? 42.281 9.010 -68.022 1.00 84.38 156 GLU A C 1
ATOM 1324 O O . GLU A 1 156 ? 42.503 8.974 -66.809 1.00 84.38 156 GLU A O 1
ATOM 1329 N N . GLN A 1 157 ? 41.458 8.141 -68.618 1.00 84.88 157 GLN A N 1
ATOM 1330 C CA . GLN A 1 157 ? 40.713 7.087 -67.924 1.00 84.88 157 GLN A CA 1
ATOM 1331 C C . GLN A 1 157 ? 41.640 6.141 -67.152 1.00 84.88 157 GLN A C 1
ATOM 1333 O O . GLN A 1 157 ? 41.326 5.741 -66.030 1.00 84.88 157 GLN A O 1
ATOM 1338 N N . THR A 1 158 ? 42.814 5.813 -67.699 1.00 81.75 158 THR A N 1
ATOM 1339 C CA . THR A 1 158 ? 43.783 4.938 -67.014 1.00 81.75 158 THR A CA 1
ATOM 1340 C C . THR A 1 158 ? 44.309 5.574 -65.723 1.00 81.75 158 THR A C 1
ATOM 1342 O O . THR A 1 158 ? 44.370 4.911 -64.688 1.00 81.75 158 THR A O 1
ATOM 1345 N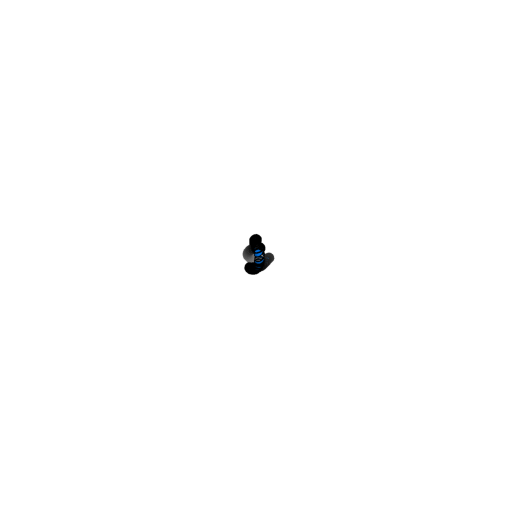 N . ARG A 1 159 ? 44.628 6.877 -65.737 1.00 83.94 159 ARG A N 1
ATOM 1346 C CA . ARG A 1 159 ? 45.069 7.605 -64.529 1.00 83.94 159 ARG A CA 1
ATOM 1347 C C . ARG A 1 159 ? 43.915 7.838 -63.555 1.00 83.94 159 ARG A C 1
ATOM 1349 O O . ARG A 1 159 ? 44.113 7.799 -62.341 1.00 83.94 159 ARG A O 1
ATOM 1356 N N . ALA A 1 160 ? 42.721 8.075 -64.088 1.00 86.81 160 ALA A N 1
ATOM 1357 C CA . ALA A 1 160 ? 41.502 8.259 -63.319 1.00 86.81 160 ALA A CA 1
ATOM 1358 C C . ALA A 1 160 ? 41.095 6.991 -62.553 1.00 86.81 160 ALA A C 1
ATOM 1360 O O . ALA A 1 160 ? 40.708 7.094 -61.395 1.00 86.81 160 ALA A O 1
ATOM 1361 N N . ARG A 1 161 ? 41.279 5.793 -63.128 1.00 87.38 161 ARG A N 1
ATOM 1362 C CA . ARG A 1 161 ? 41.016 4.512 -62.443 1.00 87.38 161 ARG A CA 1
ATOM 1363 C C . ARG A 1 161 ? 41.832 4.338 -61.166 1.00 87.38 161 ARG A C 1
ATOM 1365 O O . ARG A 1 161 ? 41.272 3.971 -60.139 1.00 87.38 161 ARG A O 1
ATOM 1372 N N . THR A 1 162 ? 43.130 4.638 -61.202 1.00 85.50 162 THR A N 1
ATOM 1373 C CA . THR A 1 162 ? 43.980 4.556 -60.002 1.00 85.50 162 THR A CA 1
ATOM 1374 C C . THR A 1 162 ? 43.526 5.547 -58.928 1.00 85.50 162 THR A C 1
ATOM 1376 O O . THR A 1 162 ? 43.501 5.206 -57.749 1.00 85.50 162 THR A O 1
ATOM 1379 N N . LYS A 1 163 ? 43.117 6.762 -59.323 1.00 90.12 163 LYS A N 1
ATOM 1380 C CA . LYS A 1 163 ? 42.565 7.761 -58.392 1.00 90.12 163 LYS A CA 1
ATOM 1381 C C . LYS A 1 163 ? 41.224 7.324 -57.798 1.00 90.12 163 LYS A C 1
ATOM 1383 O O . LYS A 1 163 ? 41.033 7.473 -56.597 1.00 90.12 163 LYS A O 1
ATOM 1388 N N . LEU A 1 164 ? 40.337 6.748 -58.611 1.00 91.00 164 LEU A N 1
ATOM 1389 C CA . LEU A 1 164 ? 39.048 6.219 -58.165 1.00 91.00 164 LEU A CA 1
ATOM 1390 C C . LEU A 1 164 ? 39.231 5.104 -57.128 1.00 91.00 164 LEU A C 1
ATOM 1392 O O . LEU A 1 164 ? 38.602 5.150 -56.080 1.00 91.00 164 LEU A O 1
ATOM 1396 N N . GLN A 1 165 ? 40.146 4.159 -57.370 1.00 89.81 165 GLN A N 1
ATOM 1397 C CA . GLN A 1 165 ? 40.451 3.082 -56.418 1.00 89.81 165 GLN A CA 1
ATOM 1398 C C . GLN A 1 165 ? 41.001 3.603 -55.084 1.00 89.81 165 GLN A C 1
ATOM 1400 O O . GLN A 1 165 ? 40.654 3.083 -54.024 1.00 89.81 165 GLN A O 1
ATOM 1405 N N . LEU A 1 166 ? 41.863 4.627 -55.122 1.00 93.31 166 LEU A N 1
ATOM 1406 C CA . LEU A 1 166 ? 42.358 5.272 -53.904 1.00 93.31 166 LEU A CA 1
ATOM 1407 C C . LEU A 1 166 ? 41.217 5.948 -53.139 1.00 93.31 166 LEU A C 1
ATOM 1409 O O . LEU A 1 166 ? 41.082 5.711 -51.940 1.00 93.31 166 LEU A O 1
ATOM 1413 N N . ARG A 1 167 ? 40.353 6.705 -53.829 1.00 93.44 167 ARG A N 1
ATOM 1414 C CA . ARG A 1 167 ? 39.220 7.379 -53.185 1.00 93.44 167 ARG A CA 1
ATOM 1415 C C . ARG A 1 167 ? 38.194 6.394 -52.630 1.00 93.44 167 ARG A C 1
ATOM 1417 O O . ARG A 1 167 ? 37.684 6.613 -51.542 1.00 93.44 167 ARG A O 1
ATOM 1424 N N . GLU A 1 168 ? 37.931 5.287 -53.321 1.00 93.75 168 GLU A N 1
ATOM 1425 C CA . GLU A 1 168 ? 37.068 4.213 -52.816 1.00 93.75 168 GLU A CA 1
ATOM 1426 C C . GLU A 1 168 ? 37.604 3.618 -51.513 1.00 93.75 168 GLU A C 1
ATOM 1428 O O . GLU A 1 168 ? 36.843 3.364 -50.579 1.00 93.75 168 GLU A O 1
ATOM 1433 N N . LYS A 1 169 ? 38.922 3.434 -51.417 1.00 95.19 169 LYS A N 1
ATOM 1434 C CA . LYS A 1 169 ? 39.555 2.964 -50.186 1.00 95.19 169 LYS A CA 1
ATOM 1435 C C . LYS A 1 169 ? 39.420 3.981 -49.049 1.00 95.19 169 LYS A C 1
ATOM 1437 O O . LYS A 1 169 ? 39.108 3.578 -47.932 1.00 95.19 169 LYS A O 1
ATOM 1442 N N . GLU A 1 170 ? 39.647 5.264 -49.328 1.00 94.94 170 GLU A N 1
ATOM 1443 C CA . GLU A 1 170 ? 39.483 6.352 -48.351 1.00 94.94 170 GLU A CA 1
ATOM 1444 C C . GLU A 1 170 ? 38.037 6.445 -47.855 1.00 94.94 170 GLU A C 1
ATOM 1446 O O . GLU A 1 170 ? 37.808 6.413 -46.653 1.00 94.94 170 GLU A O 1
ATOM 1451 N N . LEU A 1 171 ? 37.063 6.449 -48.767 1.00 93.19 171 LEU A N 1
ATOM 1452 C CA . LEU A 1 171 ? 35.633 6.495 -48.454 1.00 93.19 171 LEU A CA 1
ATOM 1453 C C . LEU A 1 171 ? 35.180 5.310 -47.591 1.00 93.19 171 LEU A C 1
ATOM 1455 O O . LEU A 1 171 ? 34.445 5.490 -46.624 1.00 93.19 171 LEU A O 1
ATOM 1459 N N . ARG A 1 172 ? 35.666 4.095 -47.879 1.00 94.12 172 ARG A N 1
ATOM 1460 C CA . ARG A 1 172 ? 35.398 2.920 -47.031 1.00 94.12 172 ARG A CA 1
ATOM 1461 C C . ARG A 1 172 ? 35.990 3.073 -45.629 1.00 94.12 172 ARG A C 1
ATOM 1463 O O . ARG A 1 172 ? 35.380 2.633 -44.660 1.00 94.12 172 ARG A O 1
ATOM 1470 N N . GLN A 1 173 ? 37.172 3.675 -45.514 1.00 95.56 173 GLN A N 1
ATOM 1471 C CA . GLN A 1 173 ? 37.801 3.932 -44.220 1.00 95.56 173 GLN A CA 1
ATOM 1472 C C . GLN A 1 173 ? 37.069 5.032 -43.435 1.00 95.56 173 GLN A C 1
ATOM 1474 O O . GLN A 1 173 ? 36.889 4.890 -42.225 1.00 95.56 173 GLN A O 1
ATOM 1479 N N . GLU A 1 174 ? 36.631 6.096 -44.112 1.00 94.81 174 GLU A N 1
ATOM 1480 C CA . GLU A 1 174 ? 35.773 7.148 -43.554 1.00 94.81 174 GLU A CA 1
ATOM 1481 C C . GLU A 1 174 ? 34.472 6.528 -43.011 1.00 94.81 174 GLU A C 1
ATOM 1483 O O . GLU A 1 174 ? 34.148 6.727 -41.842 1.00 94.81 174 GLU A O 1
ATOM 1488 N N . PHE A 1 175 ? 33.803 5.671 -43.794 1.00 95.31 175 PHE A N 1
ATOM 1489 C CA . PHE A 1 175 ? 32.591 4.957 -43.374 1.00 95.31 175 PHE A CA 1
ATOM 1490 C C . PHE A 1 175 ? 32.804 4.065 -42.141 1.00 95.31 175 PHE A C 1
ATOM 1492 O O . PHE A 1 175 ? 32.018 4.132 -41.200 1.00 95.31 175 PHE A O 1
ATOM 1499 N N . GLU A 1 176 ? 33.851 3.233 -42.104 1.00 95.75 176 GLU A N 1
ATOM 1500 C CA . GLU A 1 176 ? 34.102 2.366 -40.938 1.00 95.75 176 GLU A CA 1
ATOM 1501 C C . GLU A 1 176 ? 34.465 3.173 -39.681 1.00 95.75 176 GLU A C 1
ATOM 1503 O O . GLU A 1 176 ? 34.088 2.797 -38.566 1.00 95.75 176 GLU A O 1
ATOM 1508 N N . THR A 1 177 ? 35.153 4.306 -39.851 1.00 96.19 177 THR A N 1
ATOM 1509 C CA . THR A 1 177 ? 35.438 5.237 -38.750 1.00 96.19 177 THR A CA 1
ATOM 1510 C C . THR A 1 177 ? 34.140 5.833 -38.213 1.00 96.19 177 THR A C 1
ATOM 1512 O O . THR A 1 177 ? 33.891 5.772 -37.009 1.00 96.19 177 THR A O 1
ATOM 1515 N N . GLU A 1 178 ? 33.277 6.333 -39.097 1.00 95.06 178 GLU A N 1
ATOM 1516 C CA . GLU A 1 178 ? 32.007 6.941 -38.703 1.00 95.06 178 GLU A CA 1
ATOM 1517 C C . GLU A 1 178 ? 31.060 5.922 -38.069 1.00 95.06 178 GLU A C 1
ATOM 1519 O O . GLU A 1 178 ? 30.524 6.149 -36.989 1.00 95.06 178 GLU A O 1
ATOM 1524 N N . LYS A 1 179 ? 30.945 4.727 -38.648 1.00 95.31 179 LYS A N 1
ATOM 1525 C CA . LYS A 1 179 ? 30.183 3.617 -38.066 1.00 95.31 179 LYS A CA 1
ATOM 1526 C C . LYS A 1 179 ? 30.660 3.257 -36.655 1.00 95.31 179 LYS A C 1
ATOM 1528 O O . LYS A 1 179 ? 29.837 2.936 -35.796 1.00 95.31 179 LYS A O 1
ATOM 1533 N N . THR A 1 180 ? 31.970 3.304 -36.408 1.00 96.75 180 THR A N 1
ATOM 1534 C CA . THR A 1 180 ? 32.545 3.077 -35.073 1.00 96.75 180 THR A CA 1
ATOM 1535 C C . THR A 1 180 ? 32.165 4.202 -34.107 1.00 96.75 180 THR A C 1
ATOM 1537 O O . THR A 1 180 ? 31.792 3.920 -32.967 1.00 96.75 180 THR A O 1
ATOM 1540 N N . ASN A 1 181 ? 32.195 5.459 -34.560 1.00 96.12 181 ASN A N 1
ATOM 1541 C CA . ASN A 1 181 ? 31.768 6.617 -33.768 1.00 96.12 181 ASN A CA 1
ATOM 1542 C C . ASN A 1 181 ? 30.278 6.534 -33.405 1.00 96.12 181 ASN A C 1
ATOM 1544 O O . ASN A 1 181 ? 29.929 6.667 -32.231 1.00 96.12 181 ASN A O 1
ATOM 1548 N N . LEU A 1 182 ? 29.417 6.243 -34.383 1.00 95.75 182 LEU A N 1
ATOM 1549 C CA . LEU A 1 182 ? 27.976 6.064 -34.189 1.00 95.75 182 LEU A CA 1
ATOM 1550 C C . LEU A 1 182 ? 27.677 4.916 -33.218 1.00 95.75 182 LEU A C 1
ATOM 1552 O O . LEU A 1 182 ? 26.838 5.051 -32.330 1.00 95.75 182 LEU A O 1
ATOM 1556 N N . LEU A 1 183 ? 28.405 3.797 -33.325 1.00 95.12 183 LEU A N 1
ATOM 1557 C CA . LEU A 1 183 ? 28.252 2.674 -32.397 1.00 95.12 183 LEU A CA 1
ATOM 1558 C C . LEU A 1 183 ? 28.638 3.067 -30.964 1.00 95.12 183 LEU A C 1
ATOM 1560 O O . LEU A 1 183 ? 27.968 2.663 -30.012 1.00 95.12 183 LEU A O 1
ATOM 1564 N N . ALA A 1 184 ? 29.706 3.852 -30.797 1.00 96.31 184 ALA A N 1
ATOM 1565 C CA . ALA A 1 184 ? 30.128 4.346 -29.491 1.00 96.31 184 ALA A CA 1
ATOM 1566 C C . ALA A 1 184 ? 29.096 5.314 -28.883 1.00 96.31 184 ALA A C 1
ATOM 1568 O O . ALA A 1 184 ? 28.789 5.202 -27.696 1.00 96.31 184 ALA A O 1
ATOM 1569 N N . GLN A 1 185 ? 28.526 6.216 -29.689 1.00 95.38 185 GLN A N 1
ATOM 1570 C CA . GLN A 1 185 ? 27.450 7.120 -29.265 1.00 95.38 185 GLN A CA 1
ATOM 1571 C C . GLN A 1 185 ? 26.207 6.343 -28.823 1.00 95.38 185 GLN A C 1
ATOM 1573 O O . GLN A 1 185 ? 25.786 6.483 -27.675 1.00 95.38 185 GLN A O 1
ATOM 1578 N N . TRP A 1 186 ? 25.702 5.441 -29.670 1.00 95.62 186 TRP A N 1
ATOM 1579 C CA . TRP A 1 186 ? 24.561 4.581 -29.345 1.00 95.62 186 TRP A CA 1
ATOM 1580 C C . TRP A 1 186 ? 24.801 3.767 -28.066 1.00 95.62 186 TRP A C 1
ATOM 1582 O O . TRP A 1 186 ? 23.945 3.705 -27.186 1.00 95.62 186 TRP A O 1
ATOM 1592 N N . THR A 1 187 ? 25.999 3.194 -27.906 1.00 95.62 187 THR A N 1
ATOM 1593 C CA . THR A 1 187 ? 26.365 2.438 -26.696 1.00 95.62 187 THR A CA 1
ATOM 1594 C C . THR A 1 187 ? 26.300 3.311 -25.441 1.00 95.62 187 THR A C 1
ATOM 1596 O O . THR A 1 187 ? 25.825 2.859 -24.396 1.00 95.62 187 THR A O 1
ATOM 1599 N N . ASN A 1 188 ? 26.764 4.560 -25.520 1.00 96.19 188 ASN A N 1
ATOM 1600 C CA . ASN A 1 188 ? 26.702 5.497 -24.401 1.00 96.19 188 ASN A CA 1
ATOM 1601 C C . ASN A 1 188 ? 25.255 5.868 -24.051 1.00 96.19 188 ASN A C 1
ATOM 1603 O O . ASN A 1 188 ? 24.898 5.830 -22.874 1.00 96.19 188 ASN A O 1
ATOM 1607 N N . GLU A 1 189 ? 24.420 6.163 -25.047 1.00 94.62 189 GLU A N 1
ATOM 1608 C CA . GLU A 1 189 ? 23.005 6.510 -24.849 1.00 94.62 189 GLU A CA 1
ATOM 1609 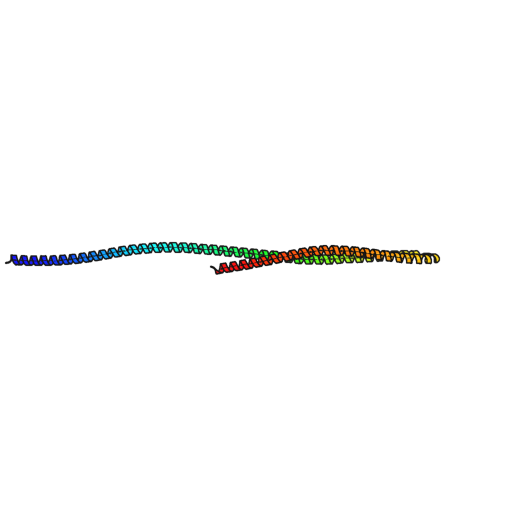C C . GLU A 1 189 ? 22.208 5.346 -24.243 1.00 94.62 189 GLU A C 1
ATOM 1611 O O . GLU A 1 189 ? 21.481 5.529 -23.264 1.00 94.62 189 GLU A O 1
ATOM 1616 N N . VAL A 1 190 ? 22.424 4.122 -24.738 1.00 94.69 190 VAL A N 1
ATOM 1617 C CA . VAL A 1 190 ? 21.823 2.906 -24.170 1.00 94.69 190 VAL A CA 1
ATOM 1618 C C . VAL A 1 190 ? 22.253 2.702 -22.716 1.00 94.69 190 VAL A C 1
ATOM 1620 O O . VAL A 1 190 ? 21.427 2.364 -21.869 1.00 94.69 190 VAL A O 1
ATOM 1623 N N . ASN A 1 191 ? 23.532 2.910 -22.392 1.00 94.06 191 ASN A N 1
ATOM 1624 C CA . ASN A 1 191 ? 24.023 2.764 -21.020 1.00 94.06 191 ASN A CA 1
ATOM 1625 C C . ASN A 1 191 ? 23.451 3.824 -20.071 1.00 94.06 191 ASN A C 1
ATOM 1627 O O . ASN A 1 191 ? 23.156 3.504 -18.915 1.00 94.06 191 ASN A O 1
ATOM 1631 N N . LEU A 1 192 ? 23.283 5.060 -20.548 1.00 92.75 192 LEU A N 1
ATOM 1632 C CA . LEU A 1 192 ? 22.663 6.133 -19.778 1.00 92.75 192 LEU A CA 1
ATOM 1633 C C . LEU A 1 192 ? 21.204 5.786 -19.463 1.00 92.75 192 LEU A C 1
ATOM 1635 O O . LEU A 1 192 ? 20.853 5.672 -18.288 1.00 92.75 192 LEU A O 1
ATOM 1639 N N . SER A 1 193 ? 20.409 5.482 -20.494 1.00 91.81 193 SER A N 1
ATOM 1640 C CA . SER A 1 193 ? 19.004 5.079 -20.342 1.00 91.81 193 SER A CA 1
ATOM 1641 C C . SER A 1 193 ? 18.874 3.866 -19.409 1.00 91.81 193 SER A C 1
ATOM 1643 O O . SER A 1 193 ? 18.120 3.884 -18.434 1.00 91.81 193 SER A O 1
ATOM 1645 N N . LYS A 1 194 ? 19.704 2.832 -19.595 1.00 92.25 194 LYS A N 1
ATOM 1646 C CA . LYS A 1 194 ? 19.728 1.651 -18.717 1.00 92.25 194 LYS A CA 1
ATOM 1647 C C . LYS A 1 194 ? 19.973 1.998 -17.247 1.00 92.25 194 LYS A C 1
ATOM 1649 O O . LYS A 1 194 ? 19.418 1.337 -16.368 1.00 92.25 194 LYS A O 1
ATOM 1654 N N . THR A 1 195 ? 20.832 2.976 -16.971 1.00 91.69 195 THR A N 1
ATOM 1655 C CA . THR A 1 195 ? 21.161 3.389 -15.600 1.00 91.69 195 THR A CA 1
ATOM 1656 C C . THR A 1 195 ? 19.980 4.108 -14.959 1.00 91.69 195 THR A C 1
ATOM 1658 O O . THR A 1 195 ? 19.553 3.707 -13.877 1.00 91.69 195 THR A O 1
ATOM 1661 N N . GLU A 1 196 ? 19.385 5.072 -15.662 1.00 88.88 196 GLU A N 1
ATOM 1662 C CA . GLU A 1 196 ? 18.207 5.818 -15.201 1.00 88.88 196 GLU A CA 1
ATOM 1663 C C . GLU A 1 196 ? 17.033 4.878 -14.888 1.00 88.88 196 GLU A C 1
ATOM 1665 O O . GLU A 1 196 ? 16.477 4.889 -13.785 1.00 88.88 196 GLU A O 1
ATOM 1670 N N . HIS A 1 197 ? 16.705 3.971 -15.813 1.00 90.69 197 HIS A N 1
ATOM 1671 C CA . HIS A 1 197 ? 15.620 3.006 -15.615 1.00 90.69 197 HIS A CA 1
ATOM 1672 C C . HIS A 1 197 ? 15.920 1.993 -14.506 1.00 90.69 197 HIS A C 1
ATOM 1674 O O . HIS A 1 197 ? 15.002 1.536 -13.819 1.00 90.69 197 HIS A O 1
ATOM 1680 N N . LYS A 1 198 ? 17.190 1.631 -14.286 1.00 91.19 198 LYS A N 1
ATOM 1681 C CA . LYS A 1 198 ? 17.584 0.751 -13.176 1.00 91.19 198 LYS A CA 1
ATOM 1682 C C . LYS A 1 198 ? 17.368 1.428 -11.822 1.00 91.19 198 LYS A C 1
ATOM 1684 O O . LYS A 1 198 ? 16.847 0.779 -10.914 1.00 91.19 198 LYS A O 1
ATOM 1689 N N . GLU A 1 199 ? 17.744 2.697 -11.685 1.00 91.25 199 GLU A N 1
ATOM 1690 C CA . GLU A 1 199 ? 17.581 3.460 -10.442 1.00 91.25 199 GLU A CA 1
ATOM 1691 C C . GLU A 1 199 ? 16.105 3.623 -10.072 1.00 91.25 199 GLU A C 1
ATOM 1693 O O . GLU A 1 199 ? 15.714 3.298 -8.948 1.00 91.25 199 GLU A O 1
ATOM 1698 N N . VAL A 1 200 ? 15.264 4.017 -11.033 1.00 90.94 200 VAL A N 1
ATOM 1699 C CA . VAL A 1 200 ? 13.815 4.149 -10.814 1.00 90.94 200 VAL A CA 1
ATOM 1700 C C . VAL A 1 200 ? 13.194 2.803 -10.428 1.00 90.94 200 VAL A C 1
ATOM 1702 O O . VAL A 1 200 ? 12.442 2.712 -9.456 1.00 90.94 200 VAL A O 1
ATOM 1705 N N . ASN A 1 201 ? 13.555 1.717 -11.122 1.00 90.81 201 ASN A N 1
ATOM 1706 C CA . ASN A 1 201 ? 13.075 0.376 -10.776 1.00 90.81 201 ASN A CA 1
ATOM 1707 C C . ASN A 1 201 ? 13.497 -0.061 -9.367 1.00 90.81 201 ASN A C 1
ATOM 1709 O O . ASN A 1 201 ? 12.727 -0.726 -8.668 1.00 90.81 201 ASN A O 1
ATOM 1713 N N . GLN A 1 202 ? 14.709 0.292 -8.938 1.00 92.62 202 GLN A N 1
ATOM 1714 C CA . GLN A 1 202 ? 15.188 -0.015 -7.596 1.00 92.62 202 GLN A CA 1
ATOM 1715 C C . GLN A 1 202 ? 14.391 0.748 -6.530 1.00 92.62 202 GLN A C 1
ATOM 1717 O O . GLN A 1 202 ? 13.964 0.134 -5.551 1.00 92.62 202 GLN A O 1
ATOM 1722 N N . GLN A 1 203 ? 14.129 2.040 -6.742 1.00 92.50 203 GLN A N 1
ATOM 1723 C CA . GLN A 1 203 ? 13.313 2.857 -5.838 1.00 92.50 203 GLN A CA 1
ATOM 1724 C C . GLN A 1 203 ? 11.875 2.325 -5.726 1.00 92.50 203 GLN A C 1
ATOM 1726 O O . GLN A 1 203 ? 11.355 2.177 -4.618 1.00 92.50 203 GLN A O 1
ATOM 1731 N N . LEU A 1 204 ? 11.252 1.952 -6.850 1.00 92.94 204 LEU A N 1
ATOM 1732 C CA . LEU A 1 204 ? 9.905 1.367 -6.859 1.00 92.94 204 LEU A CA 1
ATOM 1733 C C . LEU A 1 204 ? 9.840 0.032 -6.108 1.00 92.94 204 LEU A C 1
ATOM 1735 O O . LEU A 1 204 ? 8.892 -0.209 -5.358 1.00 92.94 204 LEU A O 1
ATOM 1739 N N . ASN A 1 205 ? 10.848 -0.833 -6.267 1.00 91.31 205 ASN A N 1
ATOM 1740 C CA . ASN A 1 205 ? 10.908 -2.092 -5.521 1.00 91.31 205 ASN A CA 1
ATOM 1741 C C . ASN A 1 205 ? 11.054 -1.842 -4.011 1.00 91.31 205 ASN A C 1
ATOM 1743 O O . ASN A 1 205 ? 10.346 -2.471 -3.230 1.00 91.31 205 ASN A O 1
ATOM 1747 N N . GLN A 1 206 ? 11.903 -0.893 -3.602 1.00 94.50 206 GLN A N 1
ATOM 1748 C CA . GLN A 1 206 ? 12.074 -0.534 -2.189 1.00 94.50 206 GLN A CA 1
ATOM 1749 C C . GLN A 1 206 ? 10.781 0.011 -1.571 1.00 94.50 206 GLN A C 1
ATOM 1751 O O . GLN A 1 206 ? 10.399 -0.398 -0.476 1.00 94.50 206 GLN A O 1
ATOM 1756 N N . LEU A 1 207 ? 10.067 0.894 -2.277 1.00 94.38 207 LEU A N 1
ATOM 1757 C CA . LEU A 1 207 ? 8.764 1.395 -1.830 1.00 94.38 207 LEU A CA 1
ATOM 1758 C C . LEU A 1 207 ? 7.742 0.263 -1.683 1.00 94.38 207 LEU A C 1
ATOM 1760 O O . LEU A 1 207 ? 7.051 0.183 -0.668 1.00 94.38 207 LEU A O 1
ATOM 1764 N N . LYS A 1 208 ? 7.680 -0.649 -2.660 1.00 94.06 208 LYS A N 1
ATOM 1765 C CA . LYS A 1 208 ? 6.787 -1.812 -2.610 1.00 94.06 208 LYS A CA 1
ATOM 1766 C C . LYS A 1 208 ? 7.102 -2.739 -1.434 1.00 94.06 208 LYS A C 1
ATOM 1768 O O . LYS A 1 208 ? 6.177 -3.199 -0.765 1.00 94.06 208 LYS A O 1
ATOM 1773 N N . GLU A 1 209 ? 8.377 -2.998 -1.159 1.00 95.31 209 GLU A N 1
ATOM 1774 C CA . GLU A 1 209 ? 8.799 -3.788 0.002 1.00 95.31 209 GLU A CA 1
ATOM 1775 C C . GLU A 1 209 ? 8.419 -3.102 1.318 1.00 95.31 209 GLU A C 1
ATOM 1777 O O . GLU A 1 209 ? 7.895 -3.756 2.218 1.00 95.31 209 GLU A O 1
ATOM 1782 N N . ASN A 1 210 ? 8.614 -1.785 1.417 1.00 96.56 210 ASN A N 1
ATOM 1783 C CA . ASN A 1 210 ? 8.242 -1.017 2.604 1.00 96.56 210 ASN A CA 1
ATOM 1784 C C . ASN A 1 210 ? 6.732 -1.062 2.866 1.00 96.56 210 ASN A C 1
ATOM 1786 O O . ASN A 1 210 ? 6.321 -1.317 3.996 1.00 96.56 210 ASN A O 1
ATOM 1790 N N . TYR A 1 211 ? 5.901 -0.863 1.839 1.00 95.69 211 TYR A N 1
ATOM 1791 C CA . TYR A 1 211 ? 4.448 -0.943 2.004 1.00 95.69 211 TYR A CA 1
ATOM 1792 C C . TYR A 1 211 ? 3.971 -2.361 2.309 1.00 95.69 211 TYR A C 1
ATOM 1794 O O . TYR A 1 211 ? 3.082 -2.522 3.138 1.00 95.69 211 TYR A O 1
ATOM 1802 N N . THR A 1 212 ? 4.589 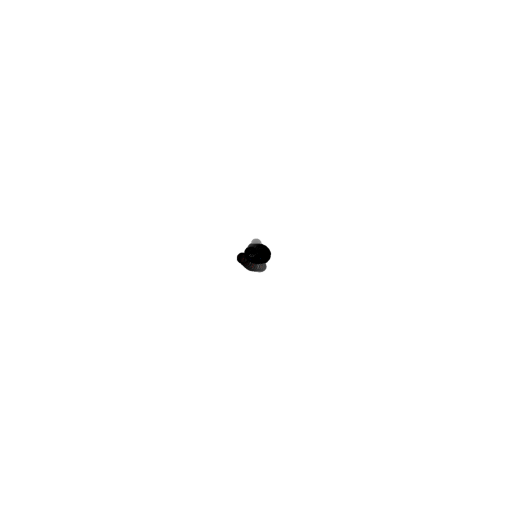-3.389 1.719 1.00 95.19 212 THR A N 1
ATOM 1803 C CA . THR A 1 212 ? 4.284 -4.788 2.066 1.00 95.19 212 THR A CA 1
ATOM 1804 C C . THR A 1 212 ? 4.534 -5.048 3.553 1.00 95.19 212 THR A C 1
ATOM 1806 O O . THR A 1 212 ? 3.656 -5.566 4.235 1.00 95.19 212 THR A O 1
ATOM 1809 N N . LYS A 1 213 ? 5.681 -4.605 4.087 1.00 97.00 213 LYS A N 1
ATOM 1810 C CA . LYS A 1 213 ? 5.991 -4.743 5.520 1.00 97.00 213 LYS A CA 1
ATOM 1811 C C . LYS A 1 213 ? 4.983 -4.016 6.409 1.00 97.00 213 LYS A C 1
ATOM 1813 O O . LYS A 1 213 ? 4.522 -4.588 7.387 1.00 97.00 213 LYS A O 1
ATOM 1818 N N . GLN A 1 214 ? 4.602 -2.788 6.048 1.00 96.56 214 GLN A N 1
ATOM 1819 C CA . GLN A 1 214 ? 3.580 -2.041 6.791 1.00 96.56 214 GLN A CA 1
ATOM 1820 C C . GLN A 1 214 ? 2.228 -2.762 6.794 1.00 96.56 214 GLN A C 1
ATOM 1822 O O . GLN A 1 214 ? 1.538 -2.765 7.807 1.00 96.56 214 GLN A O 1
ATOM 1827 N N . ILE A 1 215 ? 1.841 -3.388 5.680 1.00 97.06 215 ILE A N 1
ATOM 1828 C CA . ILE A 1 215 ? 0.618 -4.195 5.619 1.00 97.06 215 ILE A CA 1
ATOM 1829 C C . ILE A 1 215 ? 0.712 -5.400 6.552 1.00 97.06 215 ILE A C 1
ATOM 1831 O O . ILE A 1 215 ? -0.253 -5.680 7.259 1.00 97.06 215 ILE A O 1
ATOM 1835 N N . ASP A 1 216 ? 1.844 -6.101 6.576 1.00 97.31 216 ASP A N 1
ATOM 1836 C CA . ASP A 1 216 ? 2.033 -7.254 7.460 1.00 97.31 216 ASP A CA 1
ATOM 1837 C C . ASP A 1 216 ? 1.961 -6.846 8.942 1.00 97.31 216 ASP A C 1
ATOM 1839 O O . ASP A 1 216 ? 1.295 -7.510 9.736 1.00 97.31 216 ASP A O 1
ATOM 1843 N N . GLU A 1 217 ? 2.554 -5.705 9.306 1.00 97.25 217 GLU A N 1
ATOM 1844 C CA . GLU A 1 217 ? 2.447 -5.121 10.650 1.00 97.25 217 GLU A CA 1
ATOM 1845 C C . GLU A 1 217 ? 0.998 -4.753 11.008 1.00 97.25 217 GLU A C 1
ATOM 1847 O O . GLU A 1 217 ? 0.527 -5.073 12.100 1.00 97.25 217 GLU A O 1
ATOM 1852 N N . LEU A 1 218 ? 0.262 -4.121 10.088 1.00 96.94 218 LEU A N 1
ATOM 1853 C CA . LEU A 1 218 ? -1.145 -3.769 10.300 1.00 96.94 218 LEU A CA 1
ATOM 1854 C C . LEU A 1 218 ? -2.042 -5.007 10.400 1.00 96.94 218 LEU A C 1
ATOM 1856 O O . LEU A 1 218 ? -2.978 -5.012 11.193 1.00 96.94 218 LEU A O 1
ATOM 1860 N N . LYS A 1 219 ? -1.761 -6.066 9.633 1.00 96.81 219 LYS A N 1
ATOM 1861 C CA . LYS A 1 219 ? -2.473 -7.349 9.735 1.00 96.81 219 LYS A CA 1
ATOM 1862 C C . LYS A 1 219 ? -2.238 -8.016 11.083 1.00 96.81 219 LYS A C 1
ATOM 1864 O O . LYS A 1 219 ? -3.171 -8.589 11.638 1.00 96.81 219 LYS A O 1
ATOM 1869 N N . GLN A 1 220 ? -1.022 -7.920 11.619 1.00 97.25 220 GLN A N 1
ATOM 1870 C CA . GLN A 1 220 ? -0.743 -8.406 12.965 1.00 97.25 220 GLN A CA 1
ATOM 1871 C C . GLN A 1 220 ? -1.546 -7.616 14.007 1.00 97.25 220 GLN A C 1
ATOM 1873 O O . GLN A 1 220 ? -2.232 -8.226 14.818 1.00 97.25 220 GLN A O 1
ATOM 1878 N N . GLN A 1 221 ? -1.548 -6.281 13.926 1.00 96.19 221 GLN A N 1
ATOM 1879 C CA . GLN A 1 221 ? -2.350 -5.429 14.817 1.00 96.19 221 GLN A CA 1
ATOM 1880 C C . GLN A 1 221 ? -3.853 -5.716 14.714 1.00 96.19 221 GLN A C 1
ATOM 1882 O O . GLN A 1 221 ? -4.551 -5.714 15.724 1.00 96.19 221 GLN A O 1
ATOM 1887 N N . LEU A 1 222 ? -4.353 -5.972 13.502 1.00 95.00 222 LEU A N 1
ATOM 1888 C CA . LEU A 1 222 ? -5.746 -6.339 13.265 1.00 95.00 222 LEU A CA 1
ATOM 1889 C C . LEU A 1 222 ? -6.090 -7.649 13.978 1.00 95.00 222 LEU A C 1
ATOM 1891 O O . LEU A 1 222 ? -7.056 -7.695 14.730 1.00 95.00 222 LEU A O 1
ATOM 1895 N N . ASN A 1 223 ? -5.262 -8.679 13.799 1.00 95.62 223 ASN A N 1
ATOM 1896 C CA . ASN A 1 223 ? -5.442 -9.973 14.452 1.00 95.62 223 ASN A CA 1
ATOM 1897 C C . ASN A 1 223 ? -5.366 -9.853 15.986 1.00 95.62 223 ASN A C 1
ATOM 1899 O O . ASN A 1 223 ? -6.156 -10.465 16.702 1.00 95.62 223 ASN A O 1
ATOM 1903 N N . ASP A 1 224 ? -4.448 -9.039 16.508 1.00 94.69 224 ASP A N 1
ATOM 1904 C CA . ASP A 1 224 ? -4.344 -8.786 17.947 1.00 94.69 224 ASP A CA 1
ATOM 1905 C C . ASP A 1 224 ? -5.619 -8.101 18.483 1.00 94.69 224 ASP A C 1
ATOM 1907 O O . ASP A 1 224 ? -6.188 -8.559 19.476 1.00 94.69 224 ASP A O 1
ATOM 1911 N N . ASN A 1 225 ? -6.146 -7.092 17.779 1.00 93.44 225 ASN A N 1
ATOM 1912 C CA . ASN A 1 225 ? -7.395 -6.414 18.148 1.00 93.44 225 ASN A CA 1
ATOM 1913 C C . ASN A 1 225 ? -8.630 -7.333 18.039 1.00 93.44 225 ASN A C 1
ATOM 1915 O O . ASN A 1 225 ? -9.513 -7.285 18.893 1.00 93.44 225 ASN A O 1
ATOM 1919 N N . GLU A 1 226 ? -8.698 -8.206 17.030 1.00 91.31 226 GLU A N 1
ATOM 1920 C CA . GLU A 1 226 ? -9.758 -9.219 16.905 1.00 91.31 226 GLU A CA 1
ATOM 1921 C C . GLU A 1 226 ? -9.715 -10.239 18.054 1.00 91.31 226 GLU A C 1
ATOM 1923 O O . GLU A 1 226 ? -10.757 -10.643 18.586 1.00 91.31 226 GLU A O 1
ATOM 1928 N N . ASN A 1 227 ? -8.513 -10.631 18.486 1.00 92.62 227 ASN A N 1
ATOM 1929 C CA . ASN A 1 227 ? -8.334 -11.499 19.646 1.00 92.62 227 ASN A CA 1
ATOM 1930 C C . ASN A 1 227 ? -8.796 -10.810 20.937 1.00 92.62 227 ASN A C 1
ATOM 1932 O O . ASN A 1 227 ? -9.523 -11.429 21.721 1.00 92.62 227 ASN A O 1
ATOM 1936 N N . GLU A 1 228 ? -8.433 -9.541 21.141 1.00 90.88 228 GLU A N 1
ATOM 1937 C CA . GLU A 1 228 ? -8.906 -8.730 22.270 1.00 90.88 228 GLU A CA 1
ATOM 1938 C C . GLU A 1 228 ? -10.434 -8.602 22.275 1.00 90.88 228 GLU A C 1
ATOM 1940 O O . GLU A 1 228 ? -11.066 -8.873 23.298 1.00 90.88 228 GLU A O 1
ATOM 1945 N N . TYR A 1 229 ? -11.045 -8.303 21.124 1.00 89.69 229 TYR A N 1
ATOM 1946 C CA . TYR A 1 229 ? -12.501 -8.256 20.965 1.00 89.69 229 TYR A CA 1
ATOM 1947 C C . TYR A 1 229 ? -13.168 -9.572 21.393 1.00 89.69 229 TYR A C 1
ATOM 1949 O O . TYR A 1 229 ? -14.114 -9.577 22.183 1.00 89.69 229 TYR A O 1
ATOM 1957 N N . SER A 1 230 ? -12.637 -10.711 20.931 1.00 89.88 230 SER A N 1
ATOM 1958 C CA . SER A 1 230 ? -13.127 -12.044 21.311 1.00 89.88 230 SER A CA 1
ATOM 1959 C C . SER A 1 230 ? -12.971 -12.317 22.813 1.00 89.88 230 SER A C 1
ATOM 1961 O O . SER A 1 230 ? -13.838 -12.953 23.417 1.00 89.88 230 SER A O 1
ATOM 1963 N N . ILE A 1 231 ? -11.886 -11.855 23.442 1.00 90.94 231 ILE A N 1
ATOM 1964 C CA . ILE A 1 231 ? -11.690 -11.986 24.893 1.00 90.94 231 ILE A CA 1
ATOM 1965 C C . ILE A 1 231 ? -12.742 -11.164 25.647 1.00 90.94 231 ILE A C 1
ATOM 1967 O O . ILE A 1 231 ? -13.392 -11.709 26.540 1.00 90.94 231 ILE A O 1
ATOM 1971 N N . ILE A 1 232 ? -12.966 -9.906 25.256 1.00 87.25 232 ILE A N 1
ATOM 1972 C CA . ILE A 1 232 ? -13.973 -9.021 25.868 1.00 87.25 232 ILE A CA 1
ATOM 1973 C C . ILE A 1 232 ? -15.376 -9.625 25.729 1.00 87.25 232 ILE A C 1
ATOM 1975 O O . ILE A 1 232 ? -16.154 -9.622 26.683 1.00 87.25 232 ILE A O 1
ATOM 1979 N N . GLN A 1 233 ? -15.696 -10.218 24.574 1.00 84.75 233 GLN A N 1
ATOM 1980 C CA . GLN A 1 233 ? -16.969 -10.915 24.377 1.00 84.75 233 GLN A CA 1
ATOM 1981 C C . GLN A 1 233 ? -17.146 -12.144 25.281 1.00 84.75 233 GLN A C 1
ATOM 1983 O O . GLN A 1 233 ? -18.279 -12.477 25.613 1.00 84.75 233 GLN A O 1
ATOM 1988 N N . LYS A 1 234 ? -16.059 -12.833 25.654 1.00 86.81 234 LYS A N 1
ATOM 1989 C CA . LYS A 1 234 ? -16.099 -14.067 26.461 1.00 86.81 234 LYS A CA 1
ATOM 1990 C C . LYS A 1 234 ? -16.017 -13.831 27.968 1.00 86.81 234 LYS A C 1
ATOM 1992 O O . LYS A 1 234 ? -16.452 -14.695 28.723 1.00 86.81 234 LYS A O 1
ATOM 1997 N N . GLN A 1 235 ? -15.409 -12.731 28.413 1.00 79.25 235 GLN A N 1
ATOM 1998 C CA . GLN A 1 235 ? -15.209 -12.433 29.838 1.00 79.25 235 GLN A CA 1
ATOM 1999 C C . GLN A 1 235 ? -16.469 -11.916 30.549 1.00 79.25 235 GLN A C 1
ATOM 2001 O O . GLN A 1 235 ? -16.496 -11.908 31.780 1.00 79.25 235 GLN A O 1
ATOM 2006 N N . PHE A 1 236 ? -17.502 -11.535 29.795 1.00 62.91 236 PHE A N 1
ATOM 2007 C CA . PHE A 1 236 ? -18.765 -10.998 30.303 1.00 62.91 236 PHE A CA 1
ATOM 2008 C C . PHE A 1 236 ? -19.955 -11.684 29.646 1.00 62.91 236 PHE A C 1
ATOM 2010 O O . PHE A 1 236 ? -20.893 -12.069 30.370 1.00 62.91 236 PHE A O 1
#

Secondary structure (DSSP, 8-state):
-HHHHHHHHHHHHHHHHHHHHHHHHHHHHHHHHHHHHHHHHHHHHHHHHHHHHHHHHHHHHHHHHHHHHHHHHHHHHHHHHHHHHHHHHHHHHHHHHHHHHHHHHHHHHHHHHHHHHHHHHHHHHHHHHHHHHHHHHHHHHHHHHHHHHHTS-HHHHHHHHHHHHHHHHHHHHHHHHHHHHHHHHHHHHHHHHHHHHHHHHHHHHHHHHHHHHHHHHHHHHHHHHHHHHHHHHHH-

Sequence (236 aa):
MKQRNEYDELKKKLDKTNREMTAVKERFNRQANELEDKLKLIKDKDSASRQLEDELTNSRKELELTKQRLQQIEEDKHAQLSHSESTTNYLERRIHELDKTIHQLSVEKQQIMLKYDRELTDLRETYENQVTLCKEEMQHELDRLTEHYQQLSSDEQTRARTKLQLREKELRQEFETEKTNLLAQWTNEVNLSKTEHKEVNQQLNQLKENYTKQIDELKQQLNDNENEYSIIQKQF

Radius of gyration: 63.65 Å; Cα contacts (8 Å, |Δi|>4): 62; chains: 1; bounding box: 124×34×196 Å

Solvent-accessible surface area (backbone atoms only — not comparable to full-atom values): 12405 Å² total; per-residue (Å²): 117,71,72,59,55,55,49,53,51,52,48,51,48,50,54,49,54,49,51,51,52,50,53,50,50,53,51,50,52,52,52,50,52,54,50,51,52,51,53,50,53,50,53,54,50,53,53,51,50,51,52,51,52,53,49,53,53,49,52,51,51,53,50,51,55,48,51,54,51,51,50,50,52,52,53,51,50,52,52,51,50,53,50,45,53,54,49,44,56,50,44,54,50,52,42,52,53,50,54,52,48,48,50,49,53,53,51,52,51,51,51,52,52,55,50,49,57,48,53,55,47,54,53,48,52,51,51,54,49,51,52,48,49,54,52,50,54,51,48,53,52,51,50,52,52,50,56,59,42,68,74,46,55,78,79,51,32,60,59,41,49,59,52,49,55,51,49,52,52,50,51,54,50,52,48,55,51,49,50,50,51,52,50,53,52,52,52,51,53,53,51,49,54,53,48,56,55,47,53,53,52,50,53,52,50,52,52,44,51,53,52,51,51,52,39,54,53,48,52,51,52,40,52,51,48,52,51,51,46,54,48,59,66,69,78,109

Nearest PDB structures (foldseek):
  8t46-assembly1_A  TM=4.172E-01  e=1.786E+00  Homo sapiens
  3zx6-assembly1_B  TM=4.019E-01  e=1.214E+00  Archaeoglobus fulgidus DSM 4304
  7sqc-assembly1_1F  TM=2.928E-01  e=1.355E+00  Chlamydomonas reinhardtii
  7sqc-assembly1_1K  TM=2.772E-01  e=7.089E+00  Chlamydomonas reinhardtii

Organism: NCBI:txid392030